Protein AF-0000000086640877 (afdb_homodimer)

Organism: NCBI:txid1208366

Solvent-accessible surface area (backbone atoms only — not comparable to full-atom values): 16118 Å² total; per-residue (Å²): 133,86,80,77,79,79,78,79,78,79,77,78,78,80,78,77,76,74,75,71,72,73,74,73,72,73,78,67,77,79,64,68,84,65,84,58,45,37,27,35,33,32,30,38,24,29,65,60,82,92,71,44,46,72,47,78,43,79,39,42,36,34,29,59,41,69,54,83,96,39,60,21,12,31,39,31,50,74,47,75,48,68,74,50,91,87,55,76,72,67,60,60,85,28,34,40,30,35,34,13,65,39,96,51,38,58,40,80,49,44,56,76,22,27,60,94,38,59,22,76,58,42,88,60,71,38,74,51,40,17,36,34,31,39,62,54,130,133,86,80,76,80,79,80,79,77,79,79,78,79,78,76,76,75,74,75,71,73,75,74,72,72,72,76,70,75,78,65,67,84,63,85,57,45,38,28,35,32,33,30,38,23,28,65,60,82,93,72,44,44,70,48,78,43,78,37,41,37,35,29,59,40,70,54,84,94,39,62,21,11,30,39,33,50,74,46,76,49,67,73,50,88,90,55,75,72,67,60,61,84,30,35,40,30,34,34,14,65,37,96,52,39,59,39,80,49,44,55,75,22,27,60,94,38,58,23,76,59,42,87,60,70,37,74,52,39,18,36,34,29,39,62,54,132

Secondary structure (DSSP, 8-state):
------------------------------------SEEEEEEEEESSGGG-EEEEEEEEBTB-B--TT--BSEEEEEEEEE-STTPPPPPGGGEEEEEESSTTS-SB-S--BBTTB-EE--SS-B---EEEEEE--/------------------------------------SEEEEEEEEESSGGG-EEEEEEEEBTB-B--TT--BSEEEEEEEEE-STT-----GGGEEEEEESSTTS-SB-S--BBTTB-EE--SS-B---EEEEEE--

Foldseek 3Di:
DPPPPPPPPPPPPPPPPPPPPPPPDPDDPPPPPPPQQKWWWKWFWDADDPPIDTDTDTHHAPAWDFDPPRWGQKMATPGMGGHDDPDDDDDQQQKKKFFAQARVRPHGQWDIYGHPGMTGRHNHIDGRGIMHMHGHD/DPPPPPPPPPPPPPPPPPPPPPPPDPPDPPPPPPPQQKWWWKWFWDADDPPIDTDTDTHHAPAWDFDPPRWGQKMATPGMGGRDPPDDDDDQQQKKKFFAQARVRPHGQWDIYGHPGMTGRHNHIDGRGIMHMHGHD

pLDDT: mean 81.8, std 23.9, range [34.84, 98.88]

Sequence (274 aa):
MHFTTITTLVAAFASVAAAVPATKAPPAPKMAPDNNLAVVVVGAIKGSGFEQSTTPVRVPFGRLTHFDKLPITSLEIRGVMVSGNDLPVPKDEKVRCRRYKDQYGLQLGSAEFKKGKQADISTNSVDFGWVLCRVEEMHFTTITTLVAAFASVAAAVPATKAPPAPKMAPDNNLAVVVVGAIKGSGFEQSTTPVRVPFGRLTHFDKLPITSLEIRGVMVSGNDLPVPKDEKVRCRRYKDQYGLQLGSAEFKKGKQADISTNSVDFGWVLCRVEE

Nearest PDB structures (foldseek):
  7jil-assembly1_P  TM=3.779E-01  e=6.219E+00  Flavobacterium johnsoniae

Structure (mmCIF, N/CA/C/O backbone):
data_AF-0000000086640877-model_v1
#
loop_
_entity.id
_entity.type
_entity.pdbx_description
1 polymer 'Uncharacterized protein'
#
loop_
_atom_site.group_PDB
_atom_site.id
_atom_site.type_symbol
_atom_site.label_atom_id
_atom_site.label_alt_id
_atom_site.label_comp_id
_atom_site.label_asym_id
_atom_site.label_entity_id
_atom_site.label_seq_id
_atom_site.pdbx_PDB_ins_code
_atom_site.Cartn_x
_atom_site.Cartn_y
_atom_site.Cartn_z
_atom_site.occupancy
_atom_site.B_iso_or_equiv
_atom_site.auth_seq_id
_atom_site.auth_comp_id
_atom_site.auth_asym_id
_atom_site.auth_atom_id
_atom_site.pdbx_PDB_model_num
ATOM 1 N N . MET A 1 1 ? -22.828 75 53.562 1 34.84 1 MET A N 1
ATOM 2 C CA . MET A 1 1 ? -21.766 74.312 52.844 1 34.84 1 MET A CA 1
ATOM 3 C C . MET A 1 1 ? -22.344 73.25 51.875 1 34.84 1 MET A C 1
ATOM 5 O O . MET A 1 1 ? -23.062 72.375 52.312 1 34.84 1 MET A O 1
ATOM 9 N N . HIS A 1 2 ? -22.812 73.688 50.719 1 44.22 2 HIS A N 1
ATOM 10 C CA . HIS A 1 2 ? -23.484 73 49.656 1 44.22 2 HIS A CA 1
ATOM 11 C C . HIS A 1 2 ? -22.594 71.875 49.094 1 44.22 2 HIS A C 1
ATOM 13 O O . HIS A 1 2 ? -21.453 72.125 48.688 1 44.22 2 HIS A O 1
ATOM 19 N N . PHE A 1 3 ? -22.609 70.688 49.688 1 45.72 3 PHE A N 1
ATOM 20 C CA . PHE A 1 3 ? -21.922 69.438 49.25 1 45.72 3 PHE A CA 1
ATOM 21 C C . PHE A 1 3 ? -22.344 69.062 47.844 1 45.72 3 PHE A C 1
ATOM 23 O O . PHE A 1 3 ? -23.531 68.812 47.594 1 45.72 3 PHE A O 1
ATOM 30 N N . THR A 1 4 ? -21.734 69.625 46.812 1 43.84 4 THR A N 1
ATOM 31 C CA . THR A 1 4 ? -21.969 69.312 45.406 1 43.84 4 THR A CA 1
ATOM 32 C C . THR A 1 4 ? -21.609 67.875 45.094 1 43.84 4 THR A C 1
ATOM 34 O O . THR A 1 4 ? -20.484 67.438 45.344 1 43.84 4 THR A O 1
ATOM 37 N N . THR A 1 5 ? -22.516 67 45.125 1 43.75 5 THR A N 1
ATOM 38 C CA . THR A 1 5 ? -22.438 65.562 44.781 1 43.75 5 THR A CA 1
ATOM 39 C C . THR A 1 5 ? -21.984 65.375 43.344 1 43.75 5 THR A C 1
ATOM 41 O O . THR A 1 5 ? -22.656 65.875 42.406 1 43.75 5 THR A O 1
ATOM 44 N N . ILE A 1 6 ? -20.656 65.312 43.062 1 43.44 6 ILE A N 1
ATOM 45 C CA . ILE A 1 6 ? -20.125 65.062 41.719 1 43.44 6 ILE A CA 1
ATOM 46 C C . ILE A 1 6 ? -20.5 63.656 41.281 1 43.44 6 ILE A C 1
ATOM 48 O O . ILE A 1 6 ? -20.172 62.688 41.938 1 43.44 6 ILE A O 1
ATOM 52 N N . THR A 1 7 ? -21.578 63.469 40.562 1 43.09 7 THR A N 1
ATOM 53 C CA . THR A 1 7 ? -22.031 62.25 39.938 1 43.09 7 THR A CA 1
ATOM 54 C C . THR A 1 7 ? -21.031 61.781 38.875 1 43.09 7 THR A C 1
ATOM 56 O O . THR A 1 7 ? -20.75 62.5 37.906 1 43.09 7 THR A O 1
ATOM 59 N N . THR A 1 8 ? -19.953 61.062 39.25 1 39.94 8 THR A N 1
ATOM 60 C CA . THR A 1 8 ? -18.969 60.5 38.312 1 39.94 8 THR A CA 1
ATOM 61 C C . THR A 1 8 ? -19.641 59.5 37.344 1 39.94 8 THR A C 1
ATOM 63 O O . THR A 1 8 ? -20.266 58.531 37.781 1 39.94 8 THR A O 1
ATOM 66 N N . LEU A 1 9 ? -20.109 59.938 36.188 1 37.97 9 LEU A N 1
ATOM 67 C CA . LEU A 1 9 ? -20.641 59.125 35.125 1 37.97 9 LEU A CA 1
ATOM 68 C C . LEU A 1 9 ? -19.578 58.156 34.594 1 37.97 9 LEU A C 1
ATOM 70 O O . LEU A 1 9 ? -18.484 58.562 34.219 1 37.97 9 LEU A O 1
ATOM 74 N N . VAL A 1 10 ? -19.422 57 35.188 1 39.69 10 VAL A N 1
ATOM 75 C CA . VAL A 1 10 ? -18.516 55.969 34.688 1 39.69 10 VAL A CA 1
ATOM 76 C C . VAL A 1 10 ? -18.953 55.531 33.312 1 39.69 10 VAL A C 1
ATOM 78 O O . VAL A 1 10 ? -20.078 55.031 33.156 1 39.69 10 VAL A O 1
ATOM 81 N N . ALA A 1 11 ? -18.5 56.156 32.188 1 37.66 11 ALA A N 1
ATOM 82 C CA . ALA A 1 11 ? -18.75 55.719 30.812 1 37.66 11 ALA A CA 1
ATOM 83 C C . ALA A 1 11 ? -18.203 54.312 30.578 1 37.66 11 ALA A C 1
ATOM 85 O O . ALA A 1 11 ? -17.047 54.031 30.859 1 37.66 11 ALA A O 1
ATOM 86 N N . ALA A 1 12 ? -19.031 53.344 30.656 1 38.75 12 ALA A N 1
ATOM 87 C CA . ALA A 1 12 ? -18.719 51.969 30.266 1 38.75 12 ALA A CA 1
ATOM 88 C C . ALA A 1 12 ? -18.281 51.906 28.812 1 38.75 12 ALA A C 1
ATOM 90 O O . ALA A 1 12 ? -19.031 52.281 27.906 1 38.75 12 ALA A O 1
ATOM 91 N N . PHE A 1 13 ? -16.969 52.031 28.5 1 39.19 13 PHE A N 1
ATOM 92 C CA . PHE A 1 13 ? -16.422 51.812 27.156 1 39.19 13 PHE A CA 1
ATOM 93 C C . PHE A 1 13 ? -16.734 50.406 26.672 1 39.19 13 PHE A C 1
ATOM 95 O O . PHE A 1 13 ? -16.438 49.406 27.359 1 39.19 13 PHE A O 1
ATOM 102 N N . ALA A 1 14 ? -17.844 50.156 25.906 1 38.59 14 ALA A N 1
ATOM 103 C CA . ALA A 1 14 ? -18.141 48.938 25.188 1 38.59 14 ALA A CA 1
ATOM 104 C C . ALA A 1 14 ? -17.031 48.594 24.188 1 38.59 14 ALA A C 1
ATOM 106 O O . ALA A 1 14 ? -16.719 49.406 23.297 1 38.59 14 ALA A O 1
ATOM 107 N N . SER A 1 15 ? -15.898 47.938 24.594 1 37.75 15 SER A N 1
ATOM 108 C CA . SER A 1 15 ? -14.883 47.469 23.656 1 37.75 15 SER A CA 1
ATOM 109 C C . SER A 1 15 ? -15.508 46.594 22.562 1 37.75 15 SER A C 1
ATOM 111 O O . SER A 1 15 ? -16.125 45.562 22.859 1 37.75 15 SER A O 1
ATOM 113 N N . VAL A 1 16 ? -15.961 47.156 21.438 1 40.12 16 VAL A N 1
ATOM 114 C CA . VAL A 1 16 ? -16.312 46.344 20.25 1 40.12 16 VAL A CA 1
ATOM 115 C C . VAL A 1 16 ? -15.141 45.469 19.875 1 40.12 16 VAL A C 1
ATOM 117 O O . VAL A 1 16 ? -14.047 45.938 19.578 1 40.12 16 VAL A O 1
ATOM 120 N N . ALA A 1 17 ? -14.969 44.281 20.5 1 42.91 17 ALA A N 1
ATOM 121 C CA . ALA A 1 17 ? -14.047 43.281 19.969 1 42.91 17 ALA A CA 1
ATOM 122 C C . ALA A 1 17 ? -14.258 43.094 18.453 1 42.91 17 ALA A C 1
ATOM 124 O O . ALA A 1 17 ? -15.367 42.812 18.016 1 42.91 17 ALA A O 1
ATOM 125 N N . ALA A 1 18 ? -13.602 43.906 17.594 1 40.25 18 ALA A N 1
ATOM 126 C CA . ALA A 1 18 ? -13.555 43.656 16.156 1 40.25 18 ALA A CA 1
ATOM 127 C C . ALA A 1 18 ? -13.32 42.156 15.875 1 40.25 18 ALA A C 1
ATOM 129 O O . ALA A 1 18 ? -12.391 41.562 16.422 1 40.25 18 ALA A O 1
ATOM 130 N N . ALA A 1 19 ? -14.367 41.344 15.586 1 43.41 19 ALA A N 1
ATOM 131 C CA . ALA A 1 19 ? -14.242 39.969 15.062 1 43.41 19 ALA A CA 1
ATOM 132 C C . ALA A 1 19 ? -13.203 39.906 13.945 1 43.41 19 ALA A C 1
ATOM 134 O O . ALA A 1 19 ? -13.297 40.656 12.961 1 43.41 19 ALA A O 1
ATOM 135 N N . VAL A 1 20 ? -11.891 39.812 14.25 1 42.31 20 VAL A N 1
ATOM 136 C CA . VAL A 1 20 ? -10.953 39.531 13.164 1 42.31 20 VAL A CA 1
ATOM 137 C C . VAL A 1 20 ? -11.586 38.531 12.18 1 42.31 20 VAL A C 1
ATOM 139 O O . VAL A 1 20 ? -12.156 37.531 12.594 1 42.31 20 VAL A O 1
ATOM 142 N N . PRO A 1 21 ? -12.062 39 11.023 1 40.03 21 PRO A N 1
ATOM 143 C CA . PRO A 1 21 ? -12.57 38 10.055 1 40.03 21 PRO A CA 1
ATOM 144 C C . PRO A 1 21 ? -11.719 36.75 9.984 1 40.03 21 PRO A C 1
ATOM 146 O O . PRO A 1 21 ? -10.484 36.812 9.984 1 40.03 21 PRO A O 1
ATOM 149 N N . ALA A 1 22 ? -12.172 35.656 10.516 1 43.34 22 ALA A N 1
ATOM 150 C CA . ALA A 1 22 ? -11.5 34.375 10.336 1 43.34 22 ALA A CA 1
ATOM 151 C C . ALA A 1 22 ? -10.883 34.25 8.945 1 43.34 22 ALA A C 1
ATOM 153 O O . ALA A 1 22 ? -11.562 34.469 7.938 1 43.34 22 ALA A O 1
ATOM 154 N N . THR A 1 23 ? -9.672 34.75 8.711 1 45.81 23 THR A N 1
ATOM 155 C CA . THR A 1 23 ? -8.984 34.531 7.453 1 45.81 23 THR A CA 1
ATOM 156 C C . THR A 1 23 ? -9.398 33.188 6.859 1 45.81 23 THR A C 1
ATOM 158 O O . THR A 1 23 ? -9.289 32.125 7.52 1 45.81 23 THR A O 1
ATOM 161 N N . LYS A 1 24 ? -10.352 33.188 5.965 1 41.06 24 LYS A N 1
ATOM 162 C CA . LYS A 1 24 ? -10.797 32.031 5.195 1 41.06 24 LYS A CA 1
ATOM 163 C C . LYS A 1 24 ? -9.633 31.094 4.895 1 41.06 24 LYS A C 1
ATOM 165 O O . LYS A 1 24 ? -8.617 31.516 4.332 1 41.06 24 LYS A O 1
ATOM 170 N N . ALA A 1 25 ? -9.438 30.016 5.633 1 42.38 25 ALA A N 1
ATOM 171 C CA . ALA A 1 25 ? -8.438 29.016 5.289 1 42.38 25 ALA A CA 1
ATOM 172 C C . ALA A 1 25 ? -8.336 28.828 3.779 1 42.38 25 ALA A C 1
ATOM 174 O O . ALA A 1 25 ? -9.344 28.875 3.072 1 42.38 25 ALA A O 1
ATOM 175 N N . PRO A 1 26 ? -7.219 29.172 3.109 1 41.47 26 PRO A N 1
ATOM 176 C CA . PRO A 1 26 ? -7.121 28.938 1.666 1 41.47 26 PRO A CA 1
ATOM 177 C C . PRO A 1 26 ? -7.809 27.656 1.229 1 41.47 26 PRO A C 1
ATOM 179 O O . PRO A 1 26 ? -7.859 26.688 1.992 1 41.47 26 PRO A O 1
ATOM 182 N N . PRO A 1 27 ? -8.625 27.797 0.127 1 38.47 27 PRO A N 1
ATOM 183 C CA . PRO A 1 27 ? -9.297 26.578 -0.34 1 38.47 27 PRO A CA 1
ATOM 184 C C . PRO A 1 27 ? -8.359 25.375 -0.403 1 38.47 27 PRO A C 1
ATOM 186 O O . PRO A 1 27 ? -7.176 25.516 -0.72 1 38.47 27 PRO A O 1
ATOM 189 N N . ALA A 1 28 ? -8.648 24.344 0.271 1 40.56 28 ALA A N 1
ATOM 190 C CA . ALA A 1 28 ? -7.91 23.094 0.197 1 40.56 28 ALA A CA 1
ATOM 191 C C . ALA A 1 28 ? -7.512 22.781 -1.242 1 40.56 28 ALA A C 1
ATOM 193 O O . ALA A 1 28 ? -8.242 23.094 -2.18 1 40.56 28 ALA A O 1
ATOM 194 N N . PRO A 1 29 ? -6.246 22.828 -1.603 1 39.41 29 PRO A N 1
ATOM 195 C CA . PRO A 1 29 ? -5.934 22.453 -2.982 1 39.41 29 PRO A CA 1
ATOM 196 C C . PRO A 1 29 ? -6.926 21.438 -3.553 1 39.41 29 PRO A C 1
ATOM 198 O O . PRO A 1 29 ? -7.367 20.531 -2.842 1 39.41 29 PRO A O 1
ATOM 201 N N . LYS A 1 30 ? -7.652 21.875 -4.574 1 38.5 30 LYS A N 1
ATOM 202 C CA . LYS A 1 30 ? -8.602 21.047 -5.305 1 38.5 30 LYS A CA 1
ATOM 203 C C . LYS A 1 30 ? -8.008 19.688 -5.617 1 38.5 30 LYS A C 1
ATOM 205 O O . LYS A 1 30 ? -6.969 19.578 -6.277 1 38.5 30 LYS A O 1
ATOM 210 N N . MET A 1 31 ? -8.023 18.828 -4.688 1 41.81 31 MET A N 1
ATOM 211 C CA . MET A 1 31 ? -7.633 17.453 -4.98 1 41.81 31 MET A CA 1
ATOM 212 C C . MET A 1 31 ? -8.25 16.969 -6.289 1 41.81 31 MET A C 1
ATOM 214 O O . MET A 1 31 ? -9.43 17.219 -6.547 1 41.81 31 MET A O 1
ATOM 218 N N . ALA A 1 32 ? -7.574 16.969 -7.32 1 40.53 32 ALA A N 1
ATOM 219 C CA . ALA A 1 32 ? -8.133 16.406 -8.555 1 40.53 32 ALA A CA 1
ATOM 220 C C . ALA A 1 32 ? -9.219 15.391 -8.25 1 40.53 32 ALA A C 1
ATOM 222 O O . ALA A 1 32 ? -9.164 14.688 -7.238 1 40.53 32 ALA A O 1
ATOM 223 N N . PRO A 1 33 ? -10.43 15.664 -8.75 1 40.94 33 PRO A N 1
ATOM 224 C CA . PRO A 1 33 ? -11.5 14.68 -8.609 1 40.94 33 PRO A CA 1
ATOM 225 C C . PRO A 1 33 ? -11 13.242 -8.703 1 40.94 33 PRO A C 1
ATOM 227 O O . PRO A 1 33 ? -10.414 12.852 -9.711 1 40.94 33 PRO A O 1
ATOM 230 N N . ASP A 1 34 ? -10.281 12.734 -7.75 1 52.19 34 ASP A N 1
ATOM 231 C CA . ASP A 1 34 ? -9.836 11.344 -7.812 1 52.19 34 ASP A CA 1
ATOM 232 C C . ASP A 1 34 ? -11.023 10.406 -8 1 52.19 34 ASP A C 1
ATOM 234 O O . ASP A 1 34 ? -11.953 10.391 -7.188 1 52.19 34 ASP A O 1
ATOM 238 N N . ASN A 1 35 ? -11.352 10.234 -9.117 1 63.81 35 ASN A N 1
ATOM 239 C CA . ASN A 1 35 ? -12.391 9.289 -9.508 1 63.81 35 ASN A CA 1
ATOM 240 C C . ASN A 1 35 ? -12.188 7.926 -8.859 1 63.81 35 ASN A C 1
ATOM 242 O O . ASN A 1 35 ? -12.727 6.922 -9.328 1 63.81 35 ASN A O 1
ATOM 246 N N . ASN A 1 36 ? -11.391 8.094 -7.746 1 78.88 36 ASN A N 1
ATOM 247 C CA . ASN A 1 36 ? -11.258 6.801 -7.09 1 78.88 36 ASN A CA 1
ATOM 248 C C . ASN A 1 36 ? -12.492 6.469 -6.254 1 78.88 36 ASN A C 1
ATOM 250 O O . ASN A 1 36 ? -12.945 7.293 -5.453 1 78.88 36 ASN A O 1
ATOM 254 N N . LEU A 1 37 ? -13.016 5.41 -6.441 1 88.75 37 LEU A N 1
ATOM 255 C CA . LEU A 1 37 ? -14.266 4.992 -5.816 1 88.75 37 LEU A CA 1
ATOM 256 C C . LEU A 1 37 ? -14.047 4.629 -4.352 1 88.75 37 LEU A C 1
ATOM 258 O O . LEU A 1 37 ? -15.008 4.562 -3.576 1 88.75 37 LEU A O 1
ATOM 262 N N . ALA A 1 38 ? -12.859 4.398 -3.973 1 94.69 38 ALA A N 1
ATOM 263 C CA . ALA A 1 38 ? -12.562 3.984 -2.604 1 94.69 38 ALA A CA 1
ATOM 264 C C . ALA A 1 38 ? -11.383 4.773 -2.033 1 94.69 38 ALA A C 1
ATOM 266 O O . ALA A 1 38 ? -10.258 4.645 -2.506 1 94.69 38 ALA A O 1
ATOM 267 N N . VAL A 1 39 ? -11.656 5.59 -1.037 1 96.19 39 VAL A N 1
ATOM 268 C CA . VAL A 1 39 ? -10.609 6.449 -0.489 1 96.19 39 VAL A CA 1
ATOM 269 C C . VAL A 1 39 ? -10.688 6.445 1.037 1 96.19 39 VAL A C 1
ATOM 271 O O . VAL A 1 39 ? -11.734 6.137 1.611 1 96.19 39 VAL A O 1
ATOM 274 N N . VAL A 1 40 ? -9.547 6.684 1.622 1 97.56 40 VAL A N 1
ATOM 275 C CA . VAL A 1 40 ? -9.445 7.004 3.041 1 97.56 40 VAL A CA 1
ATOM 276 C C . VAL A 1 40 ? -9.383 8.523 3.225 1 97.56 40 VAL A C 1
ATOM 278 O O . VAL A 1 40 ? -8.625 9.203 2.533 1 97.56 40 VAL A O 1
ATOM 281 N N . VAL A 1 41 ? -10.211 9.031 4.059 1 97.31 41 VAL A N 1
ATOM 282 C CA . VAL A 1 41 ? -10.07 10.438 4.441 1 97.31 41 VAL A CA 1
ATOM 283 C C . VAL A 1 41 ? -9.039 10.562 5.566 1 97.31 41 VAL A C 1
ATOM 285 O O . VAL A 1 41 ? -9.266 10.086 6.68 1 97.31 41 VAL A O 1
ATOM 288 N N . VAL A 1 42 ? -7.938 11.188 5.25 1 98.5 42 VAL A N 1
ATOM 289 C CA . VAL A 1 42 ? -6.84 11.375 6.188 1 98.5 42 VAL A CA 1
ATOM 290 C C . VAL A 1 42 ? -6.82 12.82 6.684 1 98.5 42 VAL A C 1
ATOM 292 O O . VAL A 1 42 ? -6.906 13.758 5.883 1 98.5 42 VAL A O 1
ATOM 295 N N . GLY A 1 43 ? -6.785 13.008 7.996 1 98.5 43 GLY A N 1
ATOM 296 C CA . GLY A 1 43 ? -6.574 14.328 8.562 1 98.5 43 GLY A CA 1
ATOM 297 C C . GLY A 1 43 ? -5.109 14.727 8.609 1 98.5 43 GLY A C 1
ATOM 298 O O . GLY A 1 43 ? -4.324 14.133 9.352 1 98.5 43 GLY A O 1
ATOM 299 N N . ALA A 1 44 ? -4.781 15.672 7.812 1 98.62 44 ALA A N 1
ATOM 300 C CA . ALA A 1 44 ? -3.469 16.297 7.902 1 98.62 44 ALA A CA 1
ATOM 301 C C . ALA A 1 44 ? -3.447 17.359 9 1 98.62 44 ALA A C 1
ATOM 303 O O . ALA A 1 44 ? -4.035 18.438 8.852 1 98.62 44 ALA A O 1
ATOM 304 N N . ILE A 1 45 ? -2.779 17.062 10.055 1 98.25 45 ILE A N 1
ATOM 305 C CA . ILE A 1 45 ? -2.791 17.922 11.234 1 98.25 45 ILE A CA 1
ATOM 306 C C . ILE A 1 45 ? -1.526 18.781 11.258 1 98.25 45 ILE A C 1
ATOM 308 O O . ILE A 1 45 ? -0.428 18.281 11 1 98.25 45 ILE A O 1
ATOM 312 N N . LYS A 1 46 ? -1.646 20 11.508 1 97.69 46 LYS A N 1
ATOM 313 C CA . LYS A 1 46 ? -0.542 20.922 11.734 1 97.69 46 LYS A CA 1
ATOM 314 C C . LYS A 1 46 ? -0.658 21.609 13.102 1 97.69 46 LYS A C 1
ATOM 316 O O . LYS A 1 46 ? -1.696 22.188 13.422 1 97.69 46 LYS A O 1
ATOM 321 N N . GLY A 1 47 ? 0.531 21.547 13.812 1 95.06 47 GLY A N 1
ATOM 322 C CA . GLY A 1 47 ? 0.56 22.172 15.117 1 95.06 47 GLY A CA 1
ATOM 323 C C . GLY A 1 47 ? 0.125 21.25 16.234 1 95.06 47 GLY A C 1
ATOM 324 O O . GLY A 1 47 ? 0.039 20.031 16.047 1 95.06 47 GLY A O 1
ATOM 325 N N . SER A 1 48 ? 0.074 21.766 17.438 1 89.12 48 SER A N 1
ATOM 326 C CA . SER A 1 48 ? -0.303 20.984 18.609 1 89.12 48 SER A CA 1
ATOM 327 C C . SER A 1 48 ? -1.257 21.781 19.5 1 89.12 48 SER A C 1
ATOM 329 O O . SER A 1 48 ? -1.379 23 19.375 1 89.12 48 SER A O 1
ATOM 331 N N . GLY A 1 49 ? -2.002 21.016 20.281 1 85 49 GLY A N 1
ATOM 332 C CA . GLY A 1 49 ? -2.861 21.625 21.281 1 85 49 GLY A CA 1
ATOM 333 C C . GLY A 1 49 ? -3.992 22.438 20.672 1 85 49 GLY A C 1
ATOM 334 O O . GLY A 1 49 ? -4.684 21.969 19.766 1 85 49 GLY A O 1
ATOM 335 N N . PHE A 1 50 ? -4.273 23.703 21.188 1 86.25 50 PHE A N 1
ATOM 336 C CA . PHE A 1 50 ? -5.41 24.547 20.828 1 86.25 50 PHE A CA 1
ATOM 337 C C . PHE A 1 50 ? -5.191 25.203 19.469 1 86.25 50 PHE A C 1
ATOM 339 O O . PHE A 1 50 ? -6.148 25.625 18.812 1 86.25 50 PHE A O 1
ATOM 346 N N . GLU A 1 51 ? -3.93 25.281 19.016 1 88.44 51 GLU A N 1
ATOM 347 C CA . GLU A 1 51 ? -3.609 25.938 17.75 1 88.44 51 GLU A CA 1
ATOM 348 C C . GLU A 1 51 ? -3.559 24.938 16.594 1 88.44 51 GLU A C 1
ATOM 350 O O . GLU A 1 51 ? -3.174 25.281 15.484 1 88.44 51 GLU A O 1
ATOM 355 N N . GLN A 1 52 ? -4.035 23.766 16.875 1 92.81 52 GLN A N 1
ATOM 356 C CA . GLN A 1 52 ? -3.945 22.703 15.883 1 92.81 52 GLN A CA 1
ATOM 357 C C . GLN A 1 52 ? -4.965 22.906 14.766 1 92.81 52 GLN A C 1
ATOM 359 O O . GLN A 1 52 ? -6.102 23.312 15.023 1 92.81 52 GLN A O 1
ATOM 364 N N . SER A 1 53 ? -4.535 22.812 13.547 1 96.06 53 SER A N 1
ATOM 365 C CA . SER A 1 53 ? -5.426 22.812 12.391 1 96.06 53 SER A CA 1
ATOM 366 C C . SER A 1 53 ? -5.398 21.453 11.68 1 96.06 53 SER A C 1
ATOM 368 O O . SER A 1 53 ? -4.375 20.766 11.688 1 96.06 53 SER A O 1
ATOM 370 N N . THR A 1 54 ? -6.543 21.078 11.188 1 96.69 54 THR A N 1
ATOM 371 C CA . THR A 1 54 ? -6.645 19.797 10.469 1 96.69 54 THR A CA 1
ATOM 372 C C . THR A 1 54 ? -7.238 20.016 9.078 1 96.69 54 THR A C 1
ATOM 374 O O . THR A 1 54 ? -8.305 20.625 8.938 1 96.69 54 THR A O 1
ATOM 377 N N . THR A 1 55 ? -6.531 19.562 8.047 1 97.62 55 THR A N 1
ATOM 378 C CA . THR A 1 55 ? -7.012 19.547 6.672 1 97.62 55 THR A CA 1
ATOM 379 C C . THR A 1 55 ? -7.312 18.125 6.207 1 97.62 55 THR A C 1
ATOM 381 O O . THR A 1 55 ? -6.41 17.297 6.117 1 97.62 55 THR A O 1
ATOM 384 N N . PRO A 1 56 ? -8.57 17.859 5.895 1 97.81 56 PRO A N 1
ATOM 385 C CA . PRO A 1 56 ? -8.867 16.516 5.375 1 97.81 56 PRO A CA 1
ATOM 386 C C . PRO A 1 56 ? -8.43 16.344 3.924 1 97.81 56 PRO A C 1
ATOM 388 O O . PRO A 1 56 ? -8.625 17.234 3.1 1 97.81 56 PRO A O 1
ATOM 391 N N . VAL A 1 57 ? -7.781 15.289 3.645 1 97.75 57 VAL A N 1
ATOM 392 C CA . VAL A 1 57 ? -7.41 14.93 2.279 1 97.75 57 VAL A CA 1
ATOM 393 C C . VAL A 1 57 ? -7.875 13.516 1.968 1 97.75 57 VAL A C 1
ATOM 395 O O . VAL A 1 57 ? -8.109 12.711 2.879 1 97.75 57 VAL A O 1
ATOM 398 N N . ARG A 1 58 ? -8.008 13.211 0.637 1 96.81 58 ARG A N 1
ATOM 399 C CA . ARG A 1 58 ? -8.461 11.898 0.195 1 96.81 58 ARG A CA 1
ATOM 400 C C . ARG A 1 58 ? -7.301 11.086 -0.377 1 96.81 58 ARG A C 1
ATOM 402 O O . ARG A 1 58 ? -6.66 11.5 -1.345 1 96.81 58 ARG A O 1
ATOM 409 N N . VAL A 1 59 ? -7.086 9.961 0.291 1 97.81 59 VAL A N 1
ATOM 410 C CA . VAL A 1 59 ? -6.035 9.055 -0.149 1 97.81 59 VAL A CA 1
ATOM 411 C C . VAL A 1 59 ? -6.66 7.77 -0.696 1 97.81 59 VAL A C 1
ATOM 413 O O . VAL A 1 59 ? -7.262 6.996 0.052 1 97.81 59 VAL A O 1
ATOM 416 N N . PRO A 1 60 ? -6.512 7.531 -2.066 1 96.75 60 PRO A N 1
ATOM 417 C CA . PRO A 1 60 ? -7.023 6.258 -2.576 1 96.75 60 PRO A CA 1
ATOM 418 C C . PRO A 1 60 ? -6.34 5.051 -1.939 1 96.75 60 PRO A C 1
ATOM 420 O O . PRO A 1 60 ? -5.137 5.086 -1.673 1 96.75 60 PRO A O 1
ATOM 423 N N . PHE A 1 61 ? -7.164 3.969 -1.699 1 97.19 61 PHE A N 1
ATOM 424 C CA . PHE A 1 61 ? -6.562 2.732 -1.217 1 97.19 61 PHE A CA 1
ATOM 425 C C . PHE A 1 61 ? -5.516 2.221 -2.201 1 97.19 61 PHE A C 1
ATOM 427 O O . PHE A 1 61 ? -5.719 2.279 -3.416 1 97.19 61 PHE A O 1
ATOM 434 N N . GLY A 1 62 ? -4.383 1.739 -1.645 1 97.12 62 GLY A N 1
ATOM 435 C CA . GLY A 1 62 ? -3.41 0.98 -2.414 1 97.12 62 GLY A CA 1
ATOM 436 C C . GLY A 1 62 ? -2.584 1.843 -3.348 1 97.12 62 GLY A C 1
ATOM 437 O O . GLY A 1 62 ? -2.057 1.354 -4.352 1 97.12 62 GLY A O 1
ATOM 438 N N . ARG A 1 63 ? -2.539 3.068 -3.082 1 96.56 63 ARG A N 1
ATOM 439 C CA . ARG A 1 63 ? -1.755 3.973 -3.918 1 96.56 63 ARG A CA 1
ATOM 440 C C . ARG A 1 63 ? -1.023 5.008 -3.068 1 96.56 63 ARG A C 1
ATOM 442 O O . ARG A 1 63 ? -1.65 5.758 -2.318 1 96.56 63 ARG A O 1
ATOM 449 N N . LEU A 1 64 ? 0.296 4.977 -3.248 1 97.62 64 LEU A N 1
ATOM 450 C CA . LEU A 1 64 ? 1.052 6.055 -2.625 1 97.62 64 LEU A CA 1
ATOM 451 C C . LEU A 1 64 ? 0.593 7.414 -3.148 1 97.62 64 LEU A C 1
ATOM 453 O O . LEU A 1 64 ? 0.577 7.641 -4.359 1 97.62 64 LEU A O 1
ATOM 457 N N . THR A 1 65 ? 0.268 8.344 -2.213 1 97.69 65 THR A N 1
ATOM 458 C CA . THR A 1 65 ? -0.339 9.609 -2.602 1 97.69 65 THR A CA 1
ATOM 459 C C . THR A 1 65 ? 0.36 10.781 -1.912 1 97.69 65 THR A C 1
ATOM 461 O O . THR A 1 65 ? 0.685 10.703 -0.726 1 97.69 65 THR A O 1
ATOM 464 N N . HIS A 1 66 ? 0.583 11.812 -2.684 1 98.25 66 HIS A N 1
ATOM 465 C CA . HIS A 1 66 ? 1.252 13.023 -2.213 1 98.25 66 HIS A CA 1
ATOM 466 C C . HIS A 1 66 ? 0.372 14.25 -2.41 1 98.25 66 HIS A C 1
ATOM 468 O O . HIS A 1 66 ? -0.407 14.32 -3.365 1 98.25 66 HIS A O 1
ATOM 474 N N . PHE A 1 67 ? 0.499 15.156 -1.506 1 97 67 PHE A N 1
ATOM 475 C CA . PHE A 1 67 ? -0.122 16.469 -1.635 1 97 67 PHE A CA 1
ATOM 476 C C . PHE A 1 67 ? 0.917 17.578 -1.495 1 97 67 PHE A C 1
ATOM 478 O O . PHE A 1 67 ? 1.624 17.641 -0.488 1 97 67 PHE A O 1
ATOM 485 N N . ASP A 1 68 ? 0.933 18.438 -2.447 1 95.31 68 ASP A N 1
ATOM 486 C CA . ASP A 1 68 ? 1.919 19.516 -2.455 1 95.31 68 ASP A CA 1
ATOM 487 C C . ASP A 1 68 ? 1.547 20.609 -1.456 1 95.31 68 ASP A C 1
ATOM 489 O O . ASP A 1 68 ? 0.367 20.922 -1.274 1 95.31 68 ASP A O 1
ATOM 493 N N . LYS A 1 69 ? 2.596 21.203 -0.795 1 95.44 69 LYS A N 1
ATOM 494 C CA . LYS A 1 69 ? 2.486 22.391 0.06 1 95.44 69 LYS A CA 1
ATOM 495 C C . LYS A 1 69 ? 1.476 22.156 1.18 1 95.44 69 LYS A C 1
ATOM 497 O O . LYS A 1 69 ? 0.632 23.016 1.444 1 95.44 69 LYS A O 1
ATOM 502 N N . LEU A 1 70 ? 1.424 20.984 1.705 1 97.88 70 LEU A N 1
ATOM 503 C CA . LEU A 1 70 ? 0.586 20.641 2.848 1 97.88 70 LEU A CA 1
ATOM 504 C C . LEU A 1 70 ? 1.44 20.219 4.039 1 97.88 70 LEU A C 1
ATOM 506 O O . LEU A 1 70 ? 1.772 19.031 4.184 1 97.88 70 LEU A O 1
ATOM 510 N N . PRO A 1 71 ? 1.811 21.281 4.816 1 97.62 71 PRO A N 1
ATOM 511 C CA . PRO A 1 71 ? 2.639 20.969 5.984 1 97.62 71 PRO A CA 1
ATOM 512 C C . PRO A 1 71 ? 1.881 20.188 7.051 1 97.62 71 PRO A C 1
ATOM 514 O O . PRO A 1 71 ? 0.696 20.438 7.285 1 97.62 71 PRO A O 1
ATOM 517 N N . ILE A 1 72 ? 2.598 19.188 7.727 1 98.5 72 ILE A N 1
ATOM 518 C CA . ILE A 1 72 ? 1.926 18.359 8.719 1 98.5 72 ILE A CA 1
ATOM 519 C C . ILE A 1 72 ? 2.838 18.156 9.93 1 98.5 72 ILE A C 1
ATOM 521 O O . ILE A 1 72 ? 4.062 18.25 9.812 1 98.5 72 ILE A O 1
ATOM 525 N N . THR A 1 73 ? 2.225 17.938 11.039 1 98.62 73 THR A N 1
ATOM 526 C CA . THR A 1 73 ? 2.924 17.469 12.227 1 98.62 73 THR A CA 1
ATOM 527 C C . THR A 1 73 ? 2.426 16.078 12.617 1 98.62 73 THR A C 1
ATOM 529 O O . THR A 1 73 ? 3.131 15.328 13.305 1 98.62 73 THR A O 1
ATOM 532 N N . SER A 1 74 ? 1.217 15.75 12.219 1 98.44 74 SER A N 1
ATOM 533 C CA . SER A 1 74 ? 0.617 14.453 12.5 1 98.44 74 SER A CA 1
ATOM 534 C C . SER A 1 74 ? -0.403 14.07 11.438 1 98.44 74 SER A C 1
ATOM 536 O O . SER A 1 74 ? -0.812 14.906 10.633 1 98.44 74 SER A O 1
ATOM 538 N N . LEU A 1 75 ? -0.73 12.781 11.406 1 98.69 75 LEU A N 1
ATOM 539 C CA . LEU A 1 75 ? -1.737 12.242 10.5 1 98.69 75 LEU A CA 1
ATOM 540 C C . LEU A 1 75 ? -2.717 11.344 11.242 1 98.69 75 LEU A C 1
ATOM 542 O O . LEU A 1 75 ? -2.316 10.578 12.133 1 98.69 75 LEU A O 1
ATOM 546 N N . GLU A 1 76 ? -3.896 11.453 10.867 1 98.38 76 GLU A N 1
ATOM 547 C CA . GLU A 1 76 ? -4.914 10.594 11.469 1 98.38 76 GLU A CA 1
ATOM 548 C C . GLU A 1 76 ? -5.926 10.125 10.43 1 98.38 76 GLU A C 1
ATOM 550 O O . GLU A 1 76 ? -6.117 10.781 9.398 1 98.38 76 GLU A O 1
ATOM 555 N N . ILE A 1 77 ? -6.523 8.945 10.672 1 98.5 77 ILE A N 1
ATOM 556 C CA . ILE A 1 77 ? -7.625 8.492 9.82 1 98.5 77 ILE A CA 1
ATOM 557 C C . ILE A 1 77 ? -8.938 9.07 10.344 1 98.5 77 ILE A C 1
ATOM 559 O O . ILE A 1 77 ? -9.281 8.891 11.516 1 98.5 77 ILE A O 1
ATOM 563 N N . ARG A 1 78 ? -9.633 9.773 9.492 1 96.88 78 ARG A N 1
ATOM 564 C CA . ARG A 1 78 ? -10.914 10.359 9.883 1 96.88 78 ARG A CA 1
ATOM 565 C C . ARG A 1 78 ? -12.078 9.5 9.414 1 96.88 78 ARG A C 1
ATOM 567 O O . ARG A 1 78 ? -13.18 9.578 9.969 1 96.88 78 ARG A O 1
ATOM 574 N N . GLY A 1 79 ? -11.859 8.727 8.32 1 95.62 79 GLY A N 1
ATOM 575 C CA . GLY A 1 79 ? -12.914 7.848 7.844 1 95.62 79 GLY A CA 1
ATOM 576 C C . GLY A 1 79 ? -12.609 7.238 6.488 1 95.62 79 GLY A C 1
ATOM 577 O O . GLY A 1 79 ? -11.523 7.449 5.934 1 95.62 79 GLY A O 1
ATOM 578 N N . VAL A 1 80 ? -13.539 6.352 6.043 1 95.5 80 VAL A N 1
ATOM 579 C CA . VAL A 1 80 ? -13.461 5.691 4.742 1 95.5 80 VAL A CA 1
ATOM 580 C C . VAL A 1 80 ? -14.656 6.098 3.885 1 95.5 80 VAL A C 1
ATOM 582 O O . VAL A 1 80 ? -15.781 6.207 4.383 1 95.5 80 VAL A O 1
ATOM 585 N N . MET A 1 81 ? -14.359 6.48 2.637 1 93.12 81 MET A N 1
ATOM 586 C CA . MET A 1 81 ? -15.422 6.777 1.677 1 93.12 81 MET A CA 1
ATOM 587 C C . MET A 1 81 ? -15.359 5.828 0.485 1 93.12 81 MET A C 1
ATOM 589 O O . MET A 1 81 ? -14.344 5.766 -0.209 1 93.12 81 MET A O 1
ATOM 593 N N . VAL A 1 82 ? -16.438 5.055 0.29 1 91.88 82 VAL A N 1
ATOM 594 C CA . VAL A 1 82 ? -16.562 4.16 -0.859 1 91.88 82 VAL A CA 1
ATOM 595 C C . VAL A 1 82 ? -17.797 4.531 -1.674 1 91.88 82 VAL A C 1
ATOM 597 O O . VAL A 1 82 ? -18.922 4.543 -1.15 1 91.88 82 VAL A O 1
ATOM 600 N N . SER A 1 83 ? -17.75 5.023 -2.906 1 86.69 83 SER A N 1
ATOM 601 C CA . SER A 1 83 ? -18.859 5.547 -3.691 1 86.69 83 SER A CA 1
ATOM 602 C C . SER A 1 83 ? -19.359 4.516 -4.695 1 86.69 83 SER A C 1
ATOM 604 O O . SER A 1 83 ? -20.438 4.676 -5.27 1 86.69 83 SER A O 1
ATOM 606 N N . GLY A 1 84 ? -18.781 3.441 -5.055 1 81.25 84 GLY A N 1
ATOM 607 C CA . GLY A 1 84 ? -19.25 2.459 -6.02 1 81.25 84 GLY A CA 1
ATOM 608 C C . GLY A 1 84 ? -20.344 1.556 -5.473 1 81.25 84 GLY A C 1
ATOM 609 O O . GLY A 1 84 ? -20.297 1.165 -4.305 1 81.25 84 GLY A O 1
ATOM 610 N N . ASN A 1 85 ? -21.438 1.423 -6.484 1 78 85 ASN A N 1
ATOM 611 C CA . ASN A 1 85 ? -22.516 0.521 -6.109 1 78 85 ASN A CA 1
ATOM 612 C C . ASN A 1 85 ? -22.016 -0.905 -5.906 1 78 85 ASN A C 1
ATOM 614 O O . ASN A 1 85 ? -21.156 -1.376 -6.645 1 78 85 ASN A O 1
ATOM 618 N N . ASP A 1 86 ? -22.172 -1.438 -4.668 1 86.31 86 ASP A N 1
ATOM 619 C CA . ASP A 1 86 ? -21.969 -2.857 -4.395 1 86.31 86 ASP A CA 1
ATOM 620 C C . ASP A 1 86 ? -20.531 -3.133 -3.977 1 86.31 86 ASP A C 1
ATOM 622 O O . ASP A 1 86 ? -20.078 -4.281 -4.004 1 86.31 86 ASP A O 1
ATOM 626 N N . LEU A 1 87 ? -19.828 -2.029 -3.834 1 89.75 87 LEU A N 1
ATOM 627 C CA . LEU A 1 87 ? -18.484 -2.258 -3.312 1 89.75 87 LEU A CA 1
ATOM 628 C C . LEU A 1 87 ? -18.531 -2.467 -1.802 1 89.75 87 LEU A C 1
ATOM 630 O O . LEU A 1 87 ? -19.266 -1.778 -1.091 1 89.75 87 LEU A O 1
ATOM 634 N N . PRO A 1 88 ? -17.75 -3.471 -1.426 1 90.56 88 PRO A N 1
ATOM 635 C CA . PRO A 1 88 ? -17.688 -3.652 0.027 1 90.56 88 PRO A CA 1
ATOM 636 C C . PRO A 1 88 ? -16.984 -2.5 0.736 1 90.56 88 PRO A C 1
ATOM 638 O O . PRO A 1 88 ? -15.969 -1.991 0.238 1 90.56 88 PRO A O 1
ATOM 641 N N . VAL A 1 89 ? -17.531 -2.066 1.783 1 90.31 89 VAL A N 1
ATOM 642 C CA . VAL A 1 89 ? -16.906 -1.018 2.592 1 90.31 89 VAL A CA 1
ATOM 643 C C . VAL A 1 89 ? -16.156 -1.643 3.762 1 90.31 89 VAL A C 1
ATOM 645 O O . VAL A 1 89 ? -16.766 -2.283 4.629 1 90.31 89 VAL A O 1
ATOM 648 N N . PRO A 1 90 ? -14.914 -1.45 3.727 1 93.81 90 PRO A N 1
ATOM 649 C CA . PRO A 1 90 ? -14.188 -2.016 4.867 1 93.81 90 PRO A CA 1
ATOM 650 C C . PRO A 1 90 ? -14.531 -1.319 6.184 1 93.81 90 PRO A C 1
ATOM 652 O O . PRO A 1 90 ? -14.875 -0.135 6.191 1 93.81 90 PRO A O 1
ATOM 655 N N . LYS A 1 91 ? -14.422 -2.129 7.273 1 92.81 91 LYS A N 1
ATOM 656 C CA . LYS A 1 91 ? -14.5 -1.512 8.594 1 92.81 91 LYS A CA 1
ATOM 657 C C . LYS A 1 91 ? -13.328 -0.564 8.828 1 92.81 91 LYS A C 1
ATOM 659 O O . LYS A 1 91 ? -12.195 -0.866 8.445 1 92.81 91 LYS A O 1
ATOM 664 N N . ASP A 1 92 ? -13.523 0.539 9.531 1 91.88 92 ASP A N 1
ATOM 665 C CA . ASP A 1 92 ? -12.484 1.522 9.805 1 91.88 92 ASP A CA 1
ATOM 666 C C . ASP A 1 92 ? -11.312 0.891 10.562 1 91.88 92 ASP A C 1
ATOM 668 O O . ASP A 1 92 ? -10.164 1.273 10.359 1 91.88 92 ASP A O 1
ATOM 672 N N . GLU A 1 93 ? -11.672 -0.062 11.398 1 94.56 93 GLU A N 1
ATOM 673 C CA . GLU A 1 93 ? -10.656 -0.673 12.258 1 94.56 93 GLU A CA 1
ATOM 674 C C . GLU A 1 93 ? -9.672 -1.511 11.438 1 94.56 93 GLU A C 1
ATOM 676 O O . GLU A 1 93 ? -8.594 -1.855 11.922 1 94.56 93 GLU A O 1
ATOM 681 N N . LYS A 1 94 ? -10.047 -1.824 10.242 1 97.25 94 LYS A N 1
ATOM 682 C CA . LYS A 1 94 ? -9.2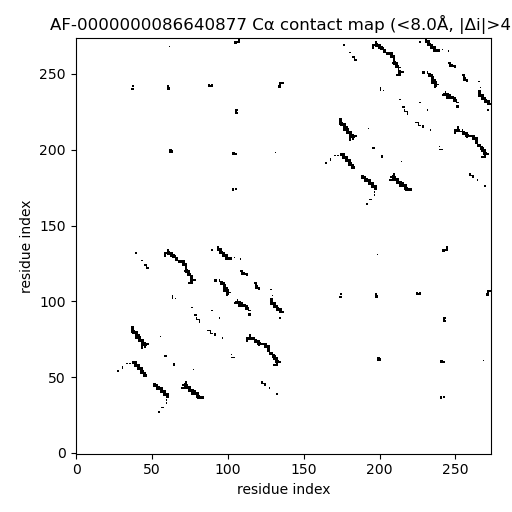19 -2.682 9.398 1 97.25 94 LYS A CA 1
ATOM 683 C C . LYS A 1 94 ? -8.367 -1.854 8.438 1 97.25 94 LYS A C 1
ATOM 685 O O . LYS A 1 94 ? -7.664 -2.406 7.594 1 97.25 94 LYS A O 1
ATOM 690 N N . VAL A 1 95 ? -8.461 -0.585 8.562 1 98.38 95 VAL A N 1
ATOM 691 C CA . VAL A 1 95 ? -7.715 0.295 7.668 1 98.38 95 VAL A CA 1
ATOM 692 C C . VAL A 1 95 ? -6.434 0.759 8.352 1 98.38 95 VAL A C 1
ATOM 694 O O . VAL A 1 95 ? -6.445 1.105 9.539 1 98.38 95 VAL A O 1
ATOM 697 N N . ARG A 1 96 ? -5.297 0.652 7.613 1 98.69 96 ARG A N 1
ATOM 698 C CA . ARG A 1 96 ? -3.998 1.15 8.047 1 98.69 96 ARG A CA 1
ATOM 699 C C . ARG A 1 96 ? -3.391 2.084 7.008 1 98.69 96 ARG A C 1
ATOM 701 O O . ARG A 1 96 ? -3.533 1.856 5.805 1 98.69 96 ARG A O 1
ATOM 708 N N . CYS A 1 97 ? -2.75 3.039 7.523 1 98.75 97 CYS A N 1
ATOM 709 C CA . CYS A 1 97 ? -2.01 3.943 6.648 1 98.75 97 CYS A CA 1
ATOM 710 C C . CYS A 1 97 ? -0.605 4.191 7.184 1 98.75 97 CYS A C 1
ATOM 712 O O . CYS A 1 97 ? -0.336 3.959 8.367 1 98.75 97 CYS A O 1
ATOM 714 N N . ARG A 1 98 ? 0.258 4.566 6.309 1 98.81 98 ARG A N 1
ATOM 715 C CA . ARG A 1 98 ? 1.623 4.922 6.684 1 98.81 98 ARG A CA 1
ATOM 716 C C . ARG A 1 98 ? 2.193 5.977 5.742 1 98.81 98 ARG A C 1
ATOM 718 O O . ARG A 1 98 ? 1.989 5.906 4.527 1 98.81 98 ARG A O 1
ATOM 725 N N . AR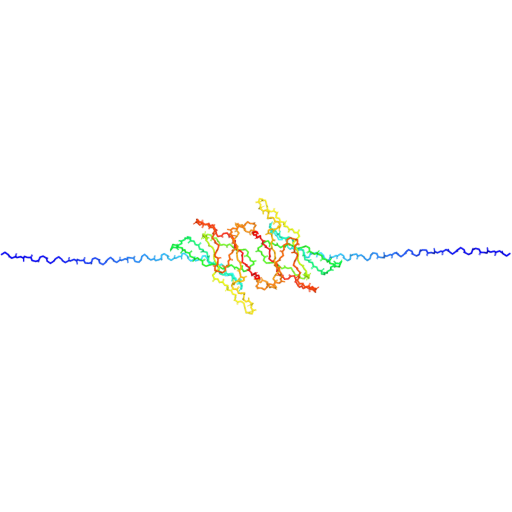G A 1 99 ? 2.848 6.895 6.336 1 98.88 99 ARG A N 1
ATOM 726 C CA . ARG A 1 99 ? 3.561 7.914 5.57 1 98.88 99 ARG A CA 1
ATOM 727 C C . ARG A 1 99 ? 4.957 7.434 5.184 1 98.88 99 ARG A C 1
ATOM 729 O O . ARG A 1 99 ? 5.648 6.816 5.996 1 98.88 99 ARG A O 1
ATOM 736 N N . TYR A 1 100 ? 5.406 7.758 4.012 1 98.31 100 TYR A N 1
ATOM 737 C CA . TYR A 1 100 ? 6.754 7.539 3.5 1 98.31 100 TYR A CA 1
ATOM 738 C C . TYR A 1 100 ? 7.414 8.859 3.113 1 98.31 100 TYR A C 1
ATOM 740 O O . TYR A 1 100 ? 6.727 9.82 2.762 1 98.31 100 TYR A O 1
ATOM 748 N N . LYS A 1 101 ? 8.688 8.891 3.115 1 96.94 101 LYS A N 1
ATOM 749 C CA . LYS A 1 101 ? 9.43 10.125 2.844 1 96.94 101 LYS A CA 1
ATOM 750 C C . LYS A 1 101 ? 9.617 10.328 1.345 1 96.94 101 LYS A C 1
ATOM 752 O O . LYS A 1 101 ? 9.891 11.445 0.896 1 96.94 101 LYS A O 1
ATOM 757 N N . ASP A 1 102 ? 9.516 9.234 0.591 1 94.75 102 ASP A N 1
ATOM 758 C CA . ASP A 1 102 ? 9.844 9.312 -0.83 1 94.75 102 ASP A CA 1
ATOM 759 C C . ASP A 1 102 ? 8.711 8.742 -1.685 1 94.75 102 ASP A C 1
ATOM 761 O O . ASP A 1 102 ? 7.867 7.996 -1.188 1 94.75 102 ASP A O 1
ATOM 765 N N . GLN A 1 103 ? 8.719 9.016 -2.994 1 93.94 103 GLN A N 1
ATOM 766 C CA . GLN A 1 103 ? 7.637 8.672 -3.912 1 93.94 103 GLN A CA 1
ATOM 767 C C . GLN A 1 103 ? 7.645 7.184 -4.238 1 93.94 103 GLN A C 1
ATOM 769 O O . GLN A 1 103 ? 6.688 6.668 -4.816 1 93.94 103 GLN A O 1
ATOM 774 N N . TYR A 1 104 ? 8.664 6.508 -3.846 1 93.94 104 TYR A N 1
ATOM 775 C CA . TYR A 1 104 ? 8.773 5.094 -4.188 1 93.94 104 TYR A CA 1
ATOM 776 C C . TYR A 1 104 ? 8.383 4.215 -3.006 1 93.94 104 TYR A C 1
ATOM 778 O O . TYR A 1 104 ? 8.336 2.986 -3.127 1 93.94 104 TYR A O 1
ATOM 786 N N . GLY A 1 105 ? 8.109 4.805 -1.849 1 96.5 105 GLY A N 1
ATOM 787 C CA . GLY A 1 105 ? 7.691 4.051 -0.678 1 96.5 105 GLY A CA 1
ATOM 788 C C . GLY A 1 105 ? 8.812 3.238 -0.056 1 96.5 105 GLY A C 1
ATOM 789 O O . GLY A 1 105 ? 8.578 2.154 0.479 1 96.5 105 GLY A O 1
ATOM 790 N N . LEU A 1 106 ? 10.039 3.803 -0.156 1 96.56 106 LEU A N 1
ATOM 791 C CA . LEU A 1 106 ? 11.18 3.021 0.308 1 96.56 106 LEU A CA 1
ATOM 792 C C . LEU A 1 106 ? 11.617 3.467 1.701 1 96.56 106 LEU A C 1
ATOM 794 O O . LEU A 1 106 ? 12.219 2.691 2.445 1 96.56 106 LEU A O 1
ATOM 798 N N . GLN A 1 107 ? 11.352 4.707 2.037 1 96.12 107 GLN A N 1
ATOM 799 C CA . GLN A 1 107 ? 11.773 5.254 3.324 1 96.12 107 GLN A CA 1
ATOM 800 C C . GLN A 1 107 ? 10.562 5.594 4.195 1 96.12 107 GLN A C 1
ATOM 802 O O . GLN A 1 107 ? 9.75 6.441 3.826 1 96.12 107 GLN A O 1
ATOM 807 N N . LEU A 1 108 ? 10.531 4.926 5.34 1 97.75 108 LEU A N 1
ATOM 808 C CA . LEU A 1 108 ? 9.422 5.164 6.254 1 97.75 108 LEU A CA 1
ATOM 809 C C . LEU A 1 108 ? 9.438 6.605 6.762 1 97.75 108 LEU A C 1
ATOM 811 O O . LEU A 1 108 ? 10.5 7.16 7.043 1 97.75 108 LEU A O 1
ATOM 815 N N . GLY A 1 109 ? 8.242 7.148 6.898 1 98.31 109 GLY A N 1
ATOM 816 C CA . GLY A 1 109 ? 8.133 8.523 7.355 1 98.31 109 GLY A CA 1
ATOM 817 C C . GLY A 1 109 ? 7.297 8.68 8.609 1 98.31 109 GLY A C 1
ATOM 818 O O . GLY A 1 109 ? 7.227 9.766 9.188 1 98.31 109 GLY A O 1
ATOM 819 N N . SER A 1 110 ? 6.688 7.656 8.992 1 98.56 110 SER A N 1
ATOM 820 C CA . SER A 1 110 ? 5.883 7.633 10.211 1 98.56 110 SER A CA 1
ATOM 821 C C . SER A 1 110 ? 5.652 6.207 10.695 1 98.56 110 SER A C 1
ATOM 823 O O . SER A 1 110 ? 5.93 5.246 9.969 1 98.56 110 SER A O 1
ATOM 825 N N . ALA A 1 111 ? 5.16 6.062 11.938 1 98.12 111 ALA A N 1
ATOM 826 C CA . ALA A 1 111 ? 4.516 4.816 12.344 1 98.12 111 ALA A CA 1
ATOM 827 C C . ALA A 1 111 ? 3.234 4.578 11.555 1 98.12 111 ALA A C 1
ATOM 829 O O . ALA A 1 111 ? 2.684 5.508 10.953 1 98.12 111 ALA A O 1
ATOM 830 N N . GLU A 1 112 ? 2.92 3.311 11.5 1 98.38 112 GLU A N 1
ATOM 831 C CA . GLU A 1 112 ? 1.592 3.023 10.969 1 98.38 112 GLU A CA 1
ATOM 832 C C . GLU A 1 112 ? 0.503 3.65 11.836 1 98.38 112 GLU A C 1
ATOM 834 O O . GLU A 1 112 ? 0.589 3.627 13.062 1 98.38 112 GLU A O 1
ATOM 839 N N . PHE A 1 113 ? -0.552 4.215 11.227 1 98.56 113 PHE A N 1
ATOM 840 C CA . PHE A 1 113 ? -1.645 4.789 12 1 98.56 113 PHE A CA 1
ATOM 841 C C . PHE A 1 113 ? -2.98 4.191 11.578 1 98.56 113 PHE A C 1
ATOM 843 O O . PHE A 1 113 ? -3.1 3.623 10.492 1 98.56 113 PHE A O 1
ATOM 850 N N . LYS A 1 114 ? -3.898 4.215 12.438 1 98.38 114 LYS A N 1
ATOM 851 C CA . LYS A 1 114 ? -5.234 3.641 12.297 1 98.38 114 LYS A CA 1
ATOM 852 C C . LYS A 1 114 ? -6.285 4.508 12.984 1 98.38 114 LYS A C 1
ATOM 854 O O . LYS A 1 114 ? -5.949 5.523 13.602 1 98.38 114 LYS A O 1
ATOM 859 N N . LYS A 1 115 ? -7.539 4.168 12.766 1 97.44 115 LYS A N 1
ATOM 860 C CA . LYS A 1 115 ? -8.594 4.922 13.445 1 97.44 115 LYS A CA 1
ATOM 861 C C . LYS A 1 115 ? -8.352 4.969 14.953 1 97.44 115 LYS A C 1
ATOM 863 O O . LYS A 1 115 ? -8.109 3.938 15.578 1 97.44 115 LYS A O 1
ATOM 868 N N . GLY A 1 116 ? -8.352 6.156 15.469 1 96.56 116 GLY A N 1
ATOM 869 C CA . GLY A 1 116 ? -8.203 6.332 16.906 1 96.56 116 GLY A CA 1
ATOM 870 C C . GLY A 1 116 ? -6.75 6.422 17.344 1 96.56 116 GLY A C 1
ATOM 871 O O . GLY A 1 116 ? -6.469 6.707 18.516 1 96.56 116 GLY A O 1
ATOM 872 N N . LYS A 1 117 ? -5.785 6.121 16.453 1 98 117 LYS A N 1
ATOM 873 C CA . LYS A 1 117 ? -4.363 6.234 16.766 1 98 117 LYS A CA 1
ATOM 874 C C . LYS A 1 117 ? -3.621 6.992 15.664 1 98 117 LYS A C 1
ATOM 876 O O . LYS A 1 117 ? -3.207 6.398 14.672 1 98 117 LYS A O 1
ATOM 881 N N . GLN A 1 118 ? -3.373 8.219 15.891 1 97.88 118 GLN A N 1
ATOM 882 C CA . GLN A 1 118 ? -2.711 9.07 14.906 1 97.88 118 GLN A CA 1
ATOM 883 C C . GLN A 1 118 ? -1.219 8.766 14.828 1 97.88 118 GLN A C 1
ATOM 885 O O . GLN A 1 118 ? -0.665 8.125 15.727 1 97.88 118 GLN A O 1
ATOM 890 N N . ALA A 1 119 ? -0.601 9.094 13.797 1 98.69 119 ALA A N 1
ATOM 891 C CA . ALA A 1 119 ? 0.855 9.086 13.688 1 98.69 119 ALA A CA 1
ATOM 892 C C . ALA A 1 119 ? 1.439 10.461 13.992 1 98.69 119 ALA A C 1
ATOM 894 O O . ALA A 1 119 ? 1.215 11.422 13.25 1 98.69 119 ALA A O 1
ATOM 895 N N . ASP A 1 120 ? 2.211 10.57 15.039 1 97.94 120 ASP A N 1
ATOM 896 C CA . ASP A 1 120 ? 2.951 11.797 15.328 1 97.94 120 ASP A CA 1
ATOM 897 C C . ASP A 1 120 ? 4.285 11.82 14.586 1 97.94 120 ASP A C 1
ATOM 899 O O . ASP A 1 120 ? 5.129 10.938 14.789 1 97.94 120 ASP A O 1
ATOM 903 N N . ILE A 1 121 ? 4.457 12.75 13.758 1 98.12 121 ILE A N 1
ATOM 904 C CA . ILE A 1 121 ? 5.586 12.758 12.828 1 98.12 121 ILE A CA 1
ATOM 905 C C . ILE A 1 121 ? 6.695 13.648 13.375 1 98.12 121 ILE A C 1
ATOM 907 O O . ILE A 1 121 ? 7.867 13.258 13.398 1 98.12 121 ILE A O 1
ATOM 911 N N . SER A 1 122 ? 6.352 14.875 13.75 1 95.56 122 SER A N 1
ATOM 912 C CA . SER A 1 122 ? 7.336 15.852 14.195 1 95.56 122 SER A CA 1
ATOM 913 C C . SER A 1 122 ? 6.68 16.969 14.992 1 95.56 122 SER A C 1
ATOM 915 O O . SER A 1 122 ? 5.477 17.219 14.867 1 95.56 122 SER A O 1
ATOM 917 N N . THR A 1 123 ? 7.426 17.609 15.828 1 93.75 123 THR A N 1
ATOM 918 C CA . THR A 1 123 ? 6.941 18.781 16.531 1 93.75 123 THR A CA 1
ATOM 919 C C . THR A 1 123 ? 6.84 19.984 15.594 1 93.75 123 THR A C 1
ATOM 921 O O . THR A 1 123 ? 5.918 20.781 15.703 1 93.75 123 THR A O 1
ATOM 924 N N . ASN A 1 124 ? 7.863 20.062 14.703 1 94.44 124 ASN A N 1
ATOM 925 C CA . ASN A 1 124 ? 7.816 21.078 13.648 1 94.44 124 ASN A CA 1
ATOM 926 C C . ASN A 1 124 ? 7.188 20.531 12.375 1 94.44 124 ASN A C 1
ATOM 928 O O . ASN A 1 124 ? 7.34 19.359 12.055 1 94.44 124 ASN A O 1
ATOM 932 N N . SER A 1 125 ? 6.516 21.438 11.648 1 96.19 125 SER A N 1
ATOM 933 C CA . SER A 1 125 ? 5.828 20.984 10.445 1 96.19 125 SER A CA 1
ATOM 934 C C . SER A 1 125 ? 6.82 20.5 9.391 1 96.19 125 SER A C 1
ATOM 936 O O . SER A 1 125 ? 7.887 21.094 9.211 1 96.19 125 SER A O 1
ATOM 938 N N . VAL A 1 126 ? 6.488 19.422 8.781 1 98 126 VAL A N 1
ATOM 939 C CA . VAL A 1 126 ? 7.25 18.875 7.66 1 98 126 VAL A CA 1
ATOM 940 C C . VAL A 1 126 ? 6.332 18.703 6.449 1 98 126 VAL A C 1
ATOM 942 O O . VAL A 1 126 ? 5.113 18.844 6.559 1 98 126 VAL A O 1
ATOM 945 N N . ASP A 1 127 ? 6.934 18.438 5.277 1 97.44 127 ASP A N 1
ATOM 946 C CA . ASP A 1 127 ? 6.156 18.156 4.078 1 97.44 127 ASP A CA 1
ATOM 947 C C . ASP A 1 127 ? 5.281 16.922 4.273 1 97.44 127 ASP A C 1
ATOM 949 O O . ASP A 1 127 ? 5.641 16.016 5.02 1 97.44 127 ASP A O 1
ATOM 953 N N . PHE A 1 128 ? 4.172 16.891 3.58 1 98.5 128 PHE A N 1
ATOM 954 C CA . PHE A 1 128 ? 3.184 15.82 3.682 1 98.5 128 PHE A CA 1
ATOM 955 C C . PHE A 1 128 ? 3.82 14.461 3.393 1 98.5 128 PHE A C 1
ATOM 957 O O . PHE A 1 128 ? 3.432 13.453 3.98 1 98.5 128 PHE A O 1
ATOM 964 N N . GLY A 1 129 ? 4.812 14.359 2.535 1 98.38 129 GLY A N 1
ATOM 965 C CA . GLY A 1 129 ? 5.367 13.102 2.078 1 98.38 129 GLY A CA 1
ATOM 966 C C . GLY A 1 129 ? 4.41 12.305 1.205 1 98.38 129 GLY A C 1
ATOM 967 O O . GLY A 1 129 ? 3.752 12.867 0.327 1 98.38 129 GLY A O 1
ATOM 968 N N . TRP A 1 130 ? 4.488 11.031 1.34 1 98.25 130 TRP A N 1
ATOM 969 C CA . TRP A 1 130 ? 3.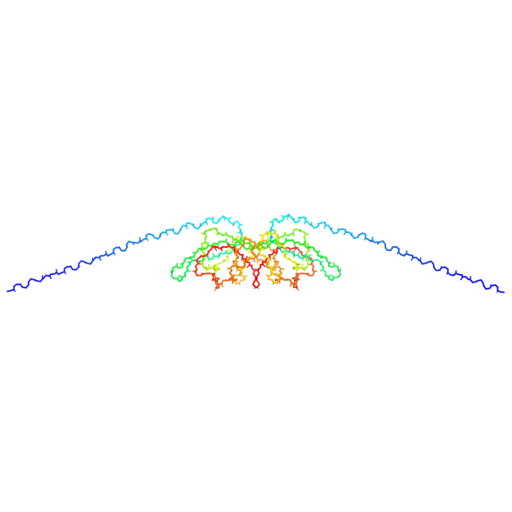641 10.102 0.599 1 98.25 130 TRP A CA 1
ATOM 970 C C . TRP A 1 130 ? 2.92 9.148 1.545 1 98.25 130 TRP A C 1
ATOM 972 O O . TRP A 1 130 ? 3.541 8.555 2.426 1 98.25 130 TRP A O 1
ATOM 982 N N . VAL A 1 131 ? 1.613 9.031 1.342 1 98.88 131 VAL A N 1
ATOM 983 C CA . VAL A 1 131 ? 0.85 8.211 2.273 1 98.88 131 VAL A CA 1
ATOM 984 C C . VAL A 1 131 ? 0.219 7.035 1.527 1 98.88 131 VAL A C 1
ATOM 986 O O . VAL A 1 131 ? -0.308 7.203 0.425 1 98.88 131 VAL A O 1
ATOM 989 N N . LEU A 1 132 ? 0.371 5.891 2.049 1 98.75 132 LEU A N 1
ATOM 990 C CA . LEU A 1 132 ? -0.256 4.672 1.555 1 98.75 132 LEU A CA 1
ATOM 991 C C . LEU A 1 132 ? -1.279 4.141 2.555 1 98.75 132 LEU A C 1
ATOM 993 O O . LEU A 1 132 ? -0.974 3.99 3.738 1 98.75 132 LEU A O 1
ATOM 997 N N . CYS A 1 133 ? -2.473 3.91 2.064 1 98.75 133 CYS A N 1
ATOM 998 C CA . CYS A 1 133 ? -3.52 3.311 2.887 1 98.75 133 CYS A CA 1
ATOM 999 C C . CYS A 1 133 ? -3.961 1.97 2.312 1 98.75 133 CYS A C 1
ATOM 1001 O O . CYS A 1 133 ? -4.012 1.799 1.094 1 98.75 133 CYS A O 1
ATOM 1003 N N . ARG A 1 134 ? -4.316 1.102 3.193 1 98.56 134 ARG A N 1
ATOM 1004 C CA . ARG A 1 134 ? -4.684 -0.248 2.777 1 98.56 134 ARG A CA 1
ATOM 1005 C C . ARG A 1 134 ? -5.617 -0.898 3.791 1 98.56 134 ARG A C 1
ATOM 1007 O O . ARG A 1 134 ? -5.684 -0.473 4.945 1 98.56 134 ARG A O 1
ATOM 1014 N N . VAL A 1 135 ? -6.34 -1.906 3.297 1 98.25 135 VAL A N 1
ATOM 1015 C CA . VAL A 1 135 ? -7.125 -2.762 4.18 1 98.25 135 VAL A CA 1
ATOM 1016 C C . VAL A 1 135 ? -6.246 -3.887 4.727 1 98.25 135 VAL A C 1
ATOM 1018 O O . VAL A 1 135 ? -5.453 -4.477 3.984 1 98.25 135 VAL A O 1
ATOM 1021 N N . GLU A 1 136 ? -6.297 -4.098 5.996 1 96.81 136 GLU A N 1
ATOM 1022 C CA . GLU A 1 136 ? -5.555 -5.172 6.648 1 96.81 136 GLU A CA 1
ATOM 1023 C C . GLU A 1 136 ? -6.488 -6.117 7.395 1 96.81 136 GLU A C 1
ATOM 1025 O O . GLU A 1 136 ? -7.703 -5.914 7.406 1 96.81 136 GLU A O 1
ATOM 1030 N N . GLU A 1 137 ? -5.926 -7.273 8.008 1 91.38 137 GLU A N 1
ATOM 1031 C CA . GLU A 1 137 ? -6.719 -8.281 8.711 1 91.38 137 GLU A CA 1
ATOM 1032 C C . GLU A 1 137 ? -7.195 -7.762 10.062 1 91.38 137 GLU A C 1
ATOM 1034 O O . GLU A 1 137 ? -6.523 -6.941 10.688 1 91.38 137 GLU A O 1
ATOM 1039 N N . MET B 1 1 ? 26.156 -86.5 -29.641 1 35.5 1 MET B N 1
ATOM 1040 C CA . MET B 1 1 ? 25.016 -85.688 -29.281 1 35.5 1 MET B CA 1
ATOM 1041 C C . MET B 1 1 ? 25.453 -84.188 -29.188 1 35.5 1 MET B C 1
ATOM 1043 O O . MET B 1 1 ? 26.328 -83.875 -28.406 1 35.5 1 MET B O 1
ATOM 1047 N N . HIS B 1 2 ? 25.594 -83.562 -30.328 1 44.75 2 HIS B N 1
ATOM 1048 C CA . HIS B 1 2 ? 26.062 -82.188 -30.562 1 44.75 2 HIS B CA 1
ATOM 1049 C C . HIS B 1 2 ? 25.203 -81.188 -29.828 1 44.75 2 HIS B C 1
ATOM 1051 O O . HIS B 1 2 ? 23.984 -81.188 -30 1 44.75 2 HIS B O 1
ATOM 1057 N N . PHE B 1 3 ? 25.469 -80.875 -28.547 1 45.56 3 PHE B N 1
ATOM 1058 C CA . PHE B 1 3 ? 24.828 -79.875 -27.703 1 45.56 3 PHE B CA 1
ATOM 1059 C C . PHE B 1 3 ? 24.938 -78.5 -28.344 1 45.56 3 PHE B C 1
ATOM 1061 O O . PHE B 1 3 ? 26.031 -77.938 -28.562 1 45.56 3 PHE B O 1
ATOM 1068 N N . THR B 1 4 ? 24.047 -78.125 -29.266 1 44.34 4 THR B N 1
ATOM 1069 C CA . THR B 1 4 ? 23.969 -76.875 -29.953 1 44.34 4 THR B CA 1
ATOM 1070 C C . THR B 1 4 ? 23.672 -75.75 -28.969 1 44.34 4 THR B C 1
ATOM 1072 O O . THR B 1 4 ? 22.688 -75.812 -28.234 1 44.34 4 THR B O 1
ATOM 1075 N N . THR B 1 5 ? 24.656 -75.062 -28.422 1 44.38 5 THR B N 1
ATOM 1076 C CA . THR B 1 5 ? 24.609 -73.938 -27.531 1 44.38 5 THR B CA 1
ATOM 1077 C C . THR B 1 5 ? 23.844 -72.812 -28.188 1 44.38 5 THR B C 1
ATOM 1079 O O . THR B 1 5 ? 24.234 -72.312 -29.25 1 44.38 5 THR B O 1
ATOM 1082 N N . ILE B 1 6 ? 22.5 -72.75 -28.031 1 43.53 6 ILE B N 1
ATOM 1083 C CA . ILE B 1 6 ? 21.688 -71.625 -28.547 1 43.53 6 ILE B CA 1
ATOM 1084 C C . ILE B 1 6 ? 22.062 -70.312 -27.812 1 43.53 6 ILE B C 1
ATOM 1086 O O . ILE B 1 6 ? 21.969 -70.25 -26.578 1 43.53 6 ILE B O 1
ATOM 1090 N N . THR B 1 7 ? 22.953 -69.5 -28.344 1 42.91 7 THR B N 1
ATOM 1091 C CA . THR B 1 7 ? 23.359 -68.188 -27.875 1 42.91 7 THR B CA 1
ATOM 1092 C C . THR B 1 7 ? 22.172 -67.188 -27.891 1 42.91 7 THR B C 1
ATOM 1094 O O . THR B 1 7 ? 21.547 -67 -28.938 1 42.91 7 THR B O 1
ATOM 1097 N N . THR B 1 8 ? 21.391 -67.062 -26.812 1 39.09 8 THR B N 1
ATOM 1098 C CA . THR B 1 8 ? 20.281 -66.188 -26.609 1 39.09 8 THR B CA 1
ATOM 1099 C C . THR B 1 8 ? 20.75 -64.75 -26.75 1 39.09 8 THR B C 1
ATOM 1101 O O . THR B 1 8 ? 21.609 -64.25 -26 1 39.09 8 THR B O 1
ATOM 1104 N N . LEU B 1 9 ? 20.828 -64.188 -27.938 1 38.16 9 LEU B N 1
ATOM 1105 C CA . LEU B 1 9 ? 21.141 -62.75 -28.156 1 38.16 9 LEU B CA 1
ATOM 1106 C C . LEU B 1 9 ? 20.062 -61.875 -27.531 1 38.16 9 LEU B C 1
ATOM 1108 O O . LEU B 1 9 ? 18.891 -62 -27.875 1 38.16 9 LEU B O 1
ATOM 1112 N N . VAL B 1 10 ? 20.125 -61.625 -26.25 1 40.09 10 VAL B N 1
ATOM 1113 C CA . VAL B 1 10 ? 19.188 -60.688 -25.625 1 40.09 10 VAL B CA 1
ATOM 1114 C C . VAL B 1 10 ? 19.344 -59.312 -26.25 1 40.09 10 VAL B C 1
ATOM 1116 O O . VAL B 1 10 ? 20.438 -58.719 -26.188 1 40.09 10 VAL B O 1
ATOM 1119 N N . ALA B 1 11 ? 18.578 -58.906 -27.328 1 38.56 11 ALA B N 1
ATOM 1120 C CA . ALA B 1 11 ? 18.547 -57.594 -27.922 1 38.56 11 ALA B CA 1
ATOM 1121 C C . ALA B 1 11 ? 18.078 -56.531 -26.906 1 38.56 11 ALA B C 1
ATOM 1123 O O . ALA B 1 11 ? 17.016 -56.688 -26.297 1 38.56 11 ALA B O 1
ATOM 1124 N N . ALA B 1 12 ? 18.984 -55.875 -26.297 1 38.94 12 ALA B N 1
ATOM 1125 C CA . ALA B 1 12 ? 18.688 -54.719 -25.438 1 38.94 12 ALA B CA 1
ATOM 1126 C C . ALA B 1 12 ? 17.953 -53.625 -26.219 1 38.94 12 ALA B C 1
ATOM 1128 O O . ALA B 1 12 ? 18.453 -53.156 -27.234 1 38.94 12 ALA B O 1
ATOM 1129 N N . PHE B 1 13 ? 16.594 -53.625 -26.25 1 39.41 13 PHE B N 1
ATOM 1130 C CA . PHE B 1 13 ? 15.805 -52.531 -26.812 1 39.41 13 PHE B CA 1
ATOM 1131 C C . PHE B 1 13 ? 16.109 -51.219 -26.125 1 39.41 13 PHE B C 1
ATOM 1133 O O . PHE B 1 13 ? 16.031 -51.125 -24.891 1 39.41 13 PHE B O 1
ATOM 1140 N N . ALA B 1 14 ? 17.016 -50.344 -26.672 1 38.19 14 ALA B N 1
ATOM 1141 C CA . ALA B 1 14 ? 17.266 -48.969 -26.266 1 38.19 14 ALA B CA 1
ATOM 1142 C C . ALA B 1 14 ? 15.984 -48.125 -26.359 1 38.19 14 ALA B C 1
ATOM 1144 O O . ALA B 1 14 ? 15.375 -48.062 -27.422 1 38.19 14 ALA B O 1
ATOM 1145 N N . SER B 1 15 ? 15.117 -48.094 -25.297 1 37.75 15 SER B N 1
ATOM 1146 C CA . SER B 1 15 ? 13.969 -47.188 -25.25 1 37.75 15 SER B CA 1
ATOM 1147 C C . SER B 1 15 ? 14.391 -45.75 -25.469 1 37.75 15 SER B C 1
ATOM 1149 O O . SER B 1 15 ? 15.188 -45.188 -24.703 1 37.75 15 SER B O 1
ATOM 1151 N N . VAL B 1 16 ? 14.531 -45.25 -26.703 1 40.03 16 VAL B N 1
ATOM 1152 C CA . VAL B 1 16 ? 14.688 -43.812 -26.938 1 40.03 16 VAL B CA 1
ATOM 1153 C C . VAL B 1 16 ? 13.547 -43.031 -26.281 1 40.03 16 VAL B C 1
ATOM 1155 O O . VAL B 1 16 ? 12.375 -43.219 -26.625 1 40.03 16 VAL B O 1
ATOM 1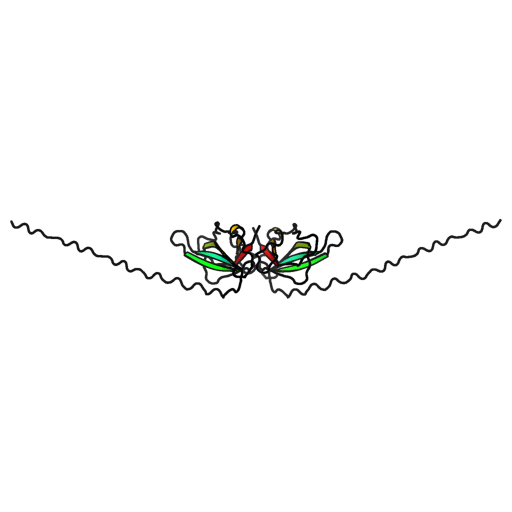158 N N . ALA B 1 17 ? 13.594 -42.844 -24.953 1 41.81 17 ALA B N 1
ATOM 1159 C CA . ALA B 1 17 ? 12.656 -41.875 -24.375 1 41.81 17 ALA B CA 1
ATOM 1160 C C . ALA B 1 17 ? 12.633 -40.562 -25.172 1 41.81 17 ALA B C 1
ATOM 1162 O O . ALA B 1 17 ? 13.672 -39.969 -25.391 1 41.81 17 ALA B O 1
ATOM 1163 N N . ALA B 1 18 ? 11.75 -40.406 -26.156 1 38.84 18 ALA B N 1
ATOM 1164 C CA . ALA B 1 18 ? 11.484 -39.156 -26.828 1 38.84 18 ALA B CA 1
ATOM 1165 C C . ALA B 1 18 ? 11.375 -38 -25.812 1 38.84 18 ALA B C 1
ATOM 1167 O O . ALA B 1 18 ? 10.617 -38.094 -24.828 1 38.84 18 ALA B O 1
ATOM 1168 N N . ALA B 1 19 ? 12.453 -37.281 -25.547 1 41.91 19 ALA B N 1
ATOM 1169 C CA . ALA B 1 19 ? 12.391 -36.031 -24.781 1 41.91 19 ALA B CA 1
ATOM 1170 C C . ALA B 1 19 ? 11.219 -35.156 -25.234 1 41.91 19 ALA B C 1
ATOM 1172 O O . ALA B 1 19 ? 11.109 -34.844 -26.422 1 41.91 19 ALA B O 1
ATOM 1173 N N . VAL B 1 20 ? 9.969 -35.406 -24.734 1 42.34 20 VAL B N 1
ATOM 1174 C CA . VAL B 1 20 ? 8.93 -34.406 -25.016 1 42.34 20 VAL B CA 1
ATOM 1175 C C . VAL B 1 20 ? 9.523 -33 -24.953 1 42.34 20 VAL B C 1
ATOM 1177 O O . VAL B 1 20 ? 10.266 -32.656 -24.031 1 42.34 20 VAL B O 1
ATOM 1180 N N . PRO B 1 21 ? 9.75 -32.344 -26.109 1 38.62 21 PRO B N 1
ATOM 1181 C CA . PRO B 1 21 ? 10.219 -30.969 -26.031 1 38.62 21 PRO B CA 1
ATOM 1182 C C . PRO B 1 21 ? 9.531 -30.172 -24.938 1 38.62 21 PRO B C 1
ATOM 1184 O O . PRO B 1 21 ? 8.312 -30.266 -24.766 1 38.62 21 PRO B O 1
ATOM 1187 N N . ALA B 1 22 ? 10.188 -29.891 -23.844 1 42.12 22 ALA B N 1
ATOM 1188 C CA . ALA B 1 22 ? 9.664 -28.969 -22.844 1 42.12 22 ALA B CA 1
ATOM 1189 C C . ALA B 1 22 ? 8.875 -27.828 -23.5 1 42.12 22 ALA B C 1
ATOM 1191 O O . ALA B 1 22 ? 9.375 -27.172 -24.406 1 42.12 22 ALA B O 1
ATOM 1192 N N . THR B 1 23 ? 7.605 -27.984 -23.75 1 41.84 23 THR B N 1
ATOM 1193 C CA . THR B 1 23 ? 6.777 -26.859 -24.188 1 41.84 23 THR B CA 1
ATOM 1194 C C . THR B 1 23 ? 7.273 -25.547 -23.578 1 41.84 23 THR B C 1
ATOM 1196 O O . THR B 1 23 ? 7.387 -25.438 -22.359 1 41.84 23 THR B O 1
ATOM 1199 N N . LYS B 1 24 ? 8.039 -24.781 -24.281 1 36.88 24 LYS B N 1
ATOM 1200 C CA . LYS B 1 24 ? 8.492 -23.438 -23.922 1 36.88 24 LYS B CA 1
ATOM 1201 C C . LYS B 1 24 ? 7.402 -22.688 -23.172 1 36.88 24 LYS B C 1
ATOM 1203 O O . LYS B 1 24 ? 6.262 -22.594 -23.625 1 36.88 24 LYS B O 1
ATOM 1208 N N . ALA B 1 25 ? 7.477 -22.594 -21.875 1 40.59 25 ALA B N 1
ATOM 1209 C CA . ALA B 1 25 ? 6.547 -21.75 -21.125 1 40.59 25 ALA B CA 1
ATOM 1210 C C . ALA B 1 25 ? 6.234 -20.469 -21.875 1 40.59 25 ALA B C 1
ATOM 1212 O O . ALA B 1 25 ? 7.109 -19.891 -22.531 1 40.59 25 ALA B O 1
ATOM 1213 N N . PRO B 1 26 ? 5 -20.219 -22.344 1 40.91 26 PRO B N 1
ATOM 1214 C CA . PRO B 1 26 ? 4.695 -18.953 -23.031 1 40.91 26 PRO B CA 1
ATOM 1215 C C . PRO B 1 26 ? 5.441 -17.766 -22.422 1 40.91 26 PRO B C 1
ATOM 1217 O O . PRO B 1 26 ? 5.723 -17.766 -21.219 1 40.91 26 PRO B O 1
ATOM 1220 N N . PRO B 1 27 ? 6.066 -16.938 -23.312 1 38.38 27 PRO B N 1
ATOM 1221 C CA . PRO B 1 27 ? 6.777 -15.773 -22.797 1 38.38 27 PRO B CA 1
ATOM 1222 C C . PRO B 1 27 ? 5.973 -15.016 -21.75 1 38.38 27 PRO B C 1
ATOM 1224 O O . PRO B 1 27 ? 4.746 -14.922 -21.844 1 38.38 27 PRO B O 1
ATOM 1227 N N . ALA B 1 28 ? 6.465 -14.891 -20.609 1 40.59 28 ALA B N 1
ATOM 1228 C CA . ALA B 1 28 ? 5.863 -14.094 -19.547 1 40.59 28 ALA B CA 1
ATOM 1229 C C . ALA B 1 28 ? 5.297 -12.781 -20.094 1 40.59 28 ALA B C 1
ATOM 1231 O O . ALA B 1 28 ? 5.871 -12.195 -21.016 1 40.59 28 ALA B O 1
ATOM 1232 N N . PRO B 1 29 ? 4.008 -12.617 -20.141 1 39.38 29 PRO B N 1
ATOM 1233 C CA . PRO B 1 29 ? 3.539 -11.32 -20.641 1 39.38 29 PRO B CA 1
ATOM 1234 C C . PRO B 1 29 ? 4.52 -10.188 -20.344 1 39.38 29 PRO B C 1
ATOM 1236 O O . PRO B 1 29 ? 5.121 -10.156 -19.266 1 39.38 29 PRO B O 1
ATOM 1239 N N . 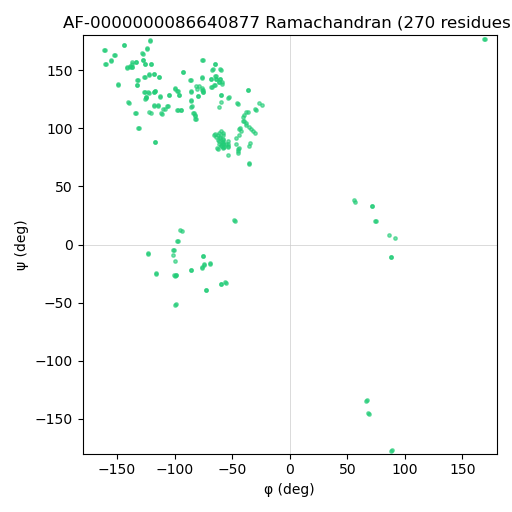LYS B 1 30 ? 5.047 -9.594 -21.406 1 38.16 30 LYS B N 1
ATOM 1240 C CA . LYS B 1 30 ? 5.941 -8.438 -21.328 1 38.16 30 LYS B CA 1
ATOM 1241 C C . LYS B 1 30 ? 5.422 -7.402 -20.344 1 38.16 30 LYS B C 1
ATOM 1243 O O . LYS B 1 30 ? 4.312 -6.891 -20.5 1 38.16 30 LYS B O 1
ATOM 1248 N N . MET B 1 31 ? 5.621 -7.633 -19.125 1 41.62 31 MET B N 1
ATOM 1249 C CA . MET B 1 31 ? 5.289 -6.594 -18.156 1 41.62 31 MET B CA 1
ATOM 1250 C C . MET B 1 31 ? 5.758 -5.227 -18.641 1 41.62 31 MET B C 1
ATOM 1252 O O . MET B 1 31 ? 6.883 -5.09 -19.125 1 41.62 31 MET B O 1
ATOM 1256 N N . ALA B 1 32 ? 4.941 -4.438 -19.156 1 40.16 32 ALA B N 1
ATOM 1257 C CA . ALA B 1 32 ? 5.336 -3.088 -19.562 1 40.16 32 ALA B CA 1
ATOM 1258 C C . ALA B 1 32 ? 6.52 -2.594 -18.734 1 40.16 32 ALA B C 1
ATOM 1260 O O . ALA B 1 32 ? 6.656 -2.949 -17.562 1 40.16 32 ALA B O 1
ATOM 1261 N N . PRO B 1 33 ? 7.605 -2.264 -19.438 1 41.19 33 PRO B N 1
ATOM 1262 C CA . PRO B 1 33 ? 8.75 -1.664 -18.75 1 41.19 33 PRO B CA 1
ATOM 1263 C C . PRO B 1 33 ? 8.336 -0.734 -17.609 1 41.19 33 PRO B C 1
ATOM 1265 O O . PRO B 1 33 ? 7.613 0.239 -17.828 1 41.19 33 PRO B O 1
ATOM 1268 N N . ASP B 1 34 ? 7.801 -1.214 -16.531 1 52.19 34 ASP B N 1
ATOM 1269 C CA . ASP B 1 34 ? 7.457 -0.33 -15.43 1 52.19 34 ASP B CA 1
ATOM 1270 C C . ASP B 1 34 ? 8.656 0.52 -15.008 1 52.19 34 ASP B C 1
ATOM 1272 O O . ASP B 1 34 ? 9.719 -0.013 -14.688 1 52.19 34 ASP B O 1
ATOM 1276 N N . ASN B 1 35 ? 8.773 1.514 -15.617 1 63.03 35 ASN B N 1
ATOM 1277 C CA . ASN B 1 35 ? 9.789 2.514 -15.297 1 63.03 35 ASN B CA 1
ATOM 1278 C C . ASN B 1 35 ? 9.82 2.822 -13.805 1 63.03 35 ASN B C 1
ATOM 1280 O O . ASN B 1 35 ? 10.352 3.854 -13.391 1 63.03 35 ASN B O 1
ATOM 1284 N N . ASN B 1 36 ? 9.219 1.766 -13.133 1 78.12 36 ASN B N 1
ATOM 1285 C CA . ASN B 1 36 ? 9.32 2.033 -11.703 1 78.12 36 ASN B CA 1
ATOM 1286 C C . ASN B 1 36 ? 10.711 1.684 -11.172 1 78.12 36 ASN B C 1
ATOM 1288 O O . ASN B 1 36 ? 11.219 0.589 -11.414 1 78.12 36 ASN B O 1
ATOM 1292 N N . LEU B 1 37 ? 11.289 2.529 -10.547 1 88.44 37 LEU B N 1
ATOM 1293 C CA . LEU B 1 37 ? 12.664 2.404 -10.07 1 88.44 37 LEU B CA 1
ATOM 1294 C C . LEU B 1 37 ? 12.742 1.457 -8.875 1 88.44 37 LEU B C 1
ATOM 1296 O O . LEU B 1 37 ? 13.82 0.972 -8.539 1 88.44 37 LEU B O 1
ATOM 1300 N N . ALA B 1 38 ? 11.648 1.188 -8.273 1 94.56 38 ALA B N 1
ATOM 1301 C CA . ALA B 1 38 ? 11.633 0.337 -7.086 1 94.56 38 ALA B CA 1
ATOM 1302 C C . ALA B 1 38 ? 10.516 -0.695 -7.16 1 94.56 38 ALA B C 1
ATOM 1304 O O . ALA B 1 38 ? 9.336 -0.341 -7.141 1 94.56 38 ALA B O 1
ATOM 1305 N N . VAL B 1 39 ? 10.875 -1.961 -7.262 1 96.06 39 VAL B N 1
ATOM 1306 C CA . VAL B 1 39 ? 9.875 -3.008 -7.426 1 96.06 39 VAL B CA 1
ATOM 1307 C C . VAL B 1 39 ? 10.219 -4.199 -6.535 1 96.06 39 VAL B C 1
ATOM 1309 O O . VAL B 1 39 ? 11.367 -4.375 -6.141 1 96.06 39 VAL B O 1
ATOM 1312 N N . VAL B 1 40 ? 9.18 -4.906 -6.176 1 97.5 40 VAL B N 1
ATOM 1313 C CA . VAL B 1 40 ? 9.305 -6.23 -5.574 1 97.5 40 VAL B CA 1
ATOM 1314 C C . VAL B 1 40 ? 9.141 -7.305 -6.648 1 97.5 40 VAL B C 1
ATOM 1316 O O . VAL B 1 40 ? 8.211 -7.242 -7.457 1 97.5 40 VAL B O 1
ATOM 1319 N N . VAL B 1 41 ? 10.062 -8.203 -6.711 1 97.25 41 VAL B N 1
ATOM 1320 C CA . VAL B 1 41 ? 9.867 -9.375 -7.559 1 97.25 41 VAL B CA 1
ATOM 1321 C C . VAL B 1 41 ? 9.047 -10.422 -6.809 1 97.25 41 VAL B C 1
ATOM 1323 O O . VAL B 1 41 ? 9.508 -10.984 -5.809 1 97.25 41 VAL B O 1
ATOM 1326 N N . VAL B 1 42 ? 7.855 -10.656 -7.301 1 98.5 42 VAL B N 1
ATOM 1327 C CA . VAL B 1 42 ? 6.93 -11.609 -6.695 1 98.5 42 VAL B CA 1
ATOM 1328 C C . VAL B 1 42 ? 6.871 -12.883 -7.539 1 98.5 42 VAL B C 1
ATOM 1330 O O . VAL B 1 42 ? 6.73 -12.82 -8.766 1 98.5 42 VAL B O 1
ATOM 1333 N N . GLY B 1 43 ? 7.047 -14.031 -6.902 1 98.5 43 GLY B N 1
ATOM 1334 C CA . GLY B 1 43 ? 6.824 -15.297 -7.57 1 98.5 43 GLY B CA 1
ATOM 1335 C C . GLY B 1 43 ? 5.363 -15.711 -7.59 1 98.5 43 GLY B C 1
ATOM 1336 O O . GLY B 1 43 ? 4.781 -16 -6.543 1 98.5 43 GLY B O 1
ATOM 1337 N N . ALA B 1 44 ? 4.812 -15.68 -8.742 1 98.62 44 ALA B N 1
ATOM 1338 C CA . ALA B 1 44 ? 3.486 -16.25 -8.945 1 98.62 44 ALA B CA 1
ATOM 1339 C C . ALA B 1 44 ? 3.566 -17.766 -9.133 1 98.62 44 ALA B C 1
ATOM 1341 O O . ALA B 1 44 ? 4.016 -18.25 -10.172 1 98.62 44 ALA B O 1
ATOM 1342 N N . ILE B 1 45 ? 3.131 -18.484 -8.148 1 98.25 45 ILE B N 1
ATOM 1343 C CA . ILE B 1 45 ? 3.277 -19.938 -8.133 1 98.25 45 ILE B CA 1
ATOM 1344 C C . ILE B 1 45 ? 1.967 -20.578 -8.562 1 98.25 45 ILE B C 1
ATOM 1346 O O . ILE B 1 45 ? 0.889 -20.172 -8.125 1 98.25 45 ILE B O 1
ATOM 1350 N N . LYS B 1 46 ? 2.014 -21.516 -9.398 1 97.69 46 LYS B N 1
ATOM 1351 C CA . LYS B 1 46 ? 0.887 -22.359 -9.797 1 97.69 46 LYS B CA 1
ATOM 1352 C C . LYS B 1 46 ? 1.183 -23.828 -9.539 1 97.69 46 LYS B C 1
ATOM 1354 O O . LYS B 1 46 ? 2.207 -24.359 -9.984 1 97.69 46 LYS B O 1
ATOM 1359 N N . GLY B 1 47 ? 0.151 -24.469 -8.852 1 95 47 GLY B N 1
ATOM 1360 C CA . GLY B 1 47 ? 0.298 -25.875 -8.57 1 95 47 GLY B CA 1
ATOM 1361 C C . GLY B 1 47 ? 1.001 -26.156 -7.254 1 95 47 GLY B C 1
ATOM 1362 O O . GLY B 1 47 ? 1.15 -25.25 -6.426 1 95 47 GLY B O 1
ATOM 1363 N N . SER B 1 48 ? 1.217 -27.406 -6.973 1 88.94 48 SER B N 1
ATOM 1364 C CA . SER B 1 48 ? 1.858 -27.844 -5.73 1 88.94 48 SER B CA 1
ATOM 1365 C C . SER B 1 48 ? 2.885 -28.938 -5.988 1 88.94 48 SER B C 1
ATOM 1367 O O . SER B 1 48 ? 2.877 -29.562 -7.051 1 88.94 48 SER B O 1
ATOM 1369 N N . GLY B 1 49 ? 3.826 -29.016 -5.078 1 84.5 49 GLY B N 1
ATOM 1370 C CA . GLY B 1 49 ? 4.793 -30.094 -5.125 1 84.5 49 GLY B CA 1
ATOM 1371 C C . GLY B 1 49 ? 5.723 -30.016 -6.32 1 84.5 49 GLY B C 1
ATOM 1372 O O . GLY B 1 49 ? 6.285 -28.953 -6.609 1 84.5 49 GLY B O 1
ATOM 1373 N N . PHE B 1 50 ? 5.961 -31.188 -7.062 1 86.06 50 PHE B N 1
ATOM 1374 C CA . PHE B 1 50 ? 6.938 -31.312 -8.141 1 86.06 50 PHE B CA 1
ATOM 1375 C C . PHE B 1 50 ? 6.426 -30.656 -9.414 1 86.06 50 PHE B C 1
ATOM 1377 O O . PHE B 1 50 ? 7.211 -30.328 -10.305 1 86.06 50 PHE B O 1
ATOM 1384 N N . GLU B 1 51 ? 5.102 -30.438 -9.508 1 88.31 51 GLU B N 1
ATOM 1385 C CA . GLU B 1 51 ? 4.508 -29.875 -10.719 1 88.31 51 GLU B CA 1
ATOM 1386 C C . GLU B 1 51 ? 4.34 -28.375 -10.602 1 88.31 51 GLU B C 1
ATOM 1388 O O . GLU B 1 51 ? 3.717 -27.734 -11.453 1 88.31 51 GLU B O 1
ATOM 1393 N N . GLN B 1 52 ? 4.965 -27.844 -9.609 1 92.75 52 GLN B N 1
ATOM 1394 C CA . GLN B 1 52 ? 4.797 -26.422 -9.344 1 92.75 52 GLN B CA 1
ATOM 1395 C C . GLN B 1 52 ? 5.578 -25.578 -10.352 1 92.75 52 GLN B C 1
ATOM 1397 O O . GLN B 1 52 ? 6.699 -25.922 -10.719 1 92.75 52 GLN B O 1
ATOM 1402 N N . SER B 1 53 ? 4.957 -24.594 -10.93 1 96 53 SER B N 1
ATOM 1403 C CA . SER B 1 53 ? 5.625 -23.609 -11.766 1 96 53 SER B CA 1
ATOM 1404 C C . SER B 1 53 ? 5.59 -22.219 -11.125 1 96 53 SER B C 1
ATOM 1406 O O . SER B 1 53 ? 4.648 -21.891 -10.406 1 96 53 SER B O 1
ATOM 1408 N N . THR B 1 54 ? 6.648 -21.516 -11.32 1 96.69 54 THR B N 1
ATOM 1409 C CA . THR B 1 54 ? 6.734 -20.172 -10.766 1 96.69 54 THR B CA 1
ATOM 1410 C C . THR B 1 54 ? 7.055 -19.141 -11.859 1 96.69 54 THR B C 1
ATOM 1412 O O . THR B 1 54 ? 8.008 -19.328 -12.617 1 96.69 54 THR B O 1
ATOM 1415 N N . THR B 1 55 ? 6.238 -18.109 -11.977 1 97.69 55 THR B N 1
ATOM 1416 C CA . THR B 1 55 ? 6.465 -16.984 -12.875 1 97.69 55 THR B CA 1
ATOM 1417 C C . THR B 1 55 ? 6.809 -15.719 -12.086 1 97.69 55 THR B C 1
ATOM 1419 O O . THR B 1 55 ? 5.98 -15.219 -11.32 1 97.69 55 THR B O 1
ATOM 1422 N N . PRO B 1 56 ? 8.008 -15.195 -12.273 1 97.81 56 PRO B N 1
ATOM 1423 C CA . PRO B 1 56 ? 8.328 -13.945 -11.578 1 97.81 56 PRO B CA 1
ATOM 1424 C C . PRO B 1 56 ? 7.656 -12.727 -12.219 1 97.81 56 PRO B C 1
ATOM 1426 O O . PRO B 1 56 ? 7.621 -12.609 -13.445 1 97.81 56 PRO B O 1
ATOM 1429 N N . VAL B 1 57 ? 7.07 -11.914 -11.438 1 97.75 57 VAL B N 1
ATOM 1430 C CA . VAL B 1 57 ? 6.492 -10.656 -11.906 1 97.75 57 VAL B CA 1
ATOM 1431 C C . VAL B 1 57 ? 7.02 -9.5 -11.055 1 97.75 57 VAL B C 1
ATOM 1433 O O . VAL B 1 57 ? 7.473 -9.703 -9.93 1 97.75 57 VAL B O 1
ATOM 1436 N N . ARG B 1 58 ? 6.938 -8.258 -11.625 1 96.69 58 ARG B N 1
ATOM 1437 C CA . ARG B 1 58 ? 7.414 -7.062 -10.93 1 96.69 58 ARG B CA 1
ATOM 1438 C C . ARG B 1 58 ? 6.25 -6.219 -10.43 1 96.69 58 ARG B C 1
ATOM 1440 O O . ARG B 1 58 ? 5.418 -5.766 -11.219 1 96.69 58 ARG B O 1
ATOM 1447 N N . VAL B 1 59 ? 6.246 -6.082 -9.117 1 97.81 59 VAL B N 1
ATOM 1448 C CA . VAL B 1 59 ? 5.215 -5.27 -8.477 1 97.81 59 VAL B CA 1
ATOM 1449 C C . VAL B 1 59 ? 5.84 -4 -7.906 1 97.81 59 VAL B C 1
ATOM 1451 O O . VAL B 1 59 ? 6.629 -4.062 -6.957 1 97.81 59 VAL B O 1
ATOM 1454 N N . PRO B 1 60 ? 5.484 -2.789 -8.5 1 96.69 60 PRO B N 1
ATOM 1455 C CA . PRO B 1 60 ? 6.004 -1.564 -7.895 1 96.69 60 PRO B CA 1
ATOM 1456 C C . PRO B 1 60 ? 5.551 -1.387 -6.445 1 96.69 60 PRO B C 1
ATOM 1458 O O . PRO B 1 60 ? 4.414 -1.727 -6.105 1 96.69 60 PRO B O 1
ATOM 1461 N N . PHE B 1 61 ? 6.488 -0.845 -5.602 1 97.12 61 PHE B N 1
ATOM 1462 C CA . PHE B 1 61 ? 6.082 -0.52 -4.238 1 97.12 61 PHE B CA 1
ATOM 1463 C C . PHE B 1 61 ? 4.93 0.477 -4.238 1 97.12 61 PHE B C 1
ATOM 1465 O O . PHE B 1 61 ? 4.91 1.412 -5.043 1 97.12 61 PHE B O 1
ATOM 1472 N N . GLY B 1 62 ? 3.969 0.256 -3.322 1 97.06 62 GLY B N 1
ATOM 1473 C CA . GLY B 1 62 ? 2.947 1.243 -3.012 1 97.06 62 GLY B CA 1
ATOM 1474 C C . GLY B 1 62 ? 1.896 1.374 -4.098 1 97.06 62 GLY B C 1
ATOM 1475 O O . GLY B 1 62 ? 1.25 2.416 -4.223 1 97.06 62 GLY B O 1
ATOM 1476 N N . ARG B 1 63 ? 1.782 0.404 -4.895 1 96.5 63 ARG B N 1
ATOM 1477 C CA . ARG B 1 63 ? 0.786 0.436 -5.961 1 96.5 63 ARG B CA 1
ATOM 1478 C C . ARG B 1 63 ? 0.132 -0.93 -6.137 1 96.5 63 ARG B C 1
ATOM 1480 O O . ARG B 1 63 ? 0.816 -1.924 -6.387 1 96.5 63 ARG B O 1
ATOM 1487 N N . LEU B 1 64 ? -1.189 -0.891 -5.996 1 97.69 64 LEU B N 1
ATOM 1488 C CA . LEU B 1 64 ? -1.91 -2.111 -6.344 1 97.69 64 LEU B CA 1
ATOM 1489 C C . LEU B 1 64 ? -1.667 -2.492 -7.801 1 97.69 64 LEU B C 1
ATOM 1491 O O . LEU B 1 64 ? -1.891 -1.683 -8.703 1 97.69 64 LEU B O 1
ATOM 1495 N N . THR B 1 65 ? -1.263 -3.764 -8.023 1 97.75 65 THR B N 1
ATOM 1496 C CA . THR B 1 65 ? -0.846 -4.184 -9.359 1 97.75 65 THR B CA 1
ATOM 1497 C C . THR B 1 65 ? -1.511 -5.5 -9.742 1 97.75 65 THR B C 1
ATOM 1499 O O . THR B 1 65 ? -1.611 -6.414 -8.922 1 97.75 65 THR B O 1
ATOM 1502 N N . HIS B 1 66 ? -1.956 -5.551 -10.969 1 98.25 66 HIS B N 1
ATOM 1503 C CA . HIS B 1 66 ? -2.633 -6.723 -11.516 1 98.25 66 HIS B CA 1
ATOM 1504 C C . HIS B 1 66 ? -1.913 -7.238 -12.758 1 98.25 66 HIS B C 1
ATOM 1506 O O . HIS B 1 66 ? -1.331 -6.457 -13.516 1 98.25 66 HIS B O 1
ATOM 1512 N N . PHE B 1 67 ? -1.959 -8.508 -12.906 1 97.12 67 PHE B N 1
ATOM 1513 C CA . PHE B 1 67 ? -1.489 -9.156 -14.125 1 97.12 67 PHE B CA 1
ATOM 1514 C C . PHE B 1 67 ? -2.58 -10.031 -14.727 1 97.12 67 PHE B C 1
ATOM 1516 O O . PHE B 1 67 ? -3.09 -10.938 -14.062 1 97.12 67 PHE B O 1
ATOM 1523 N N . ASP B 1 68 ? -2.85 -9.812 -15.969 1 95.44 68 ASP B N 1
ATOM 1524 C CA . ASP B 1 68 ? -3.916 -10.547 -16.641 1 95.44 68 ASP B CA 1
ATOM 1525 C C . ASP B 1 68 ? -3.473 -11.969 -16.984 1 95.44 68 ASP B C 1
ATOM 1527 O O . ASP B 1 68 ? -2.312 -12.195 -17.328 1 95.44 68 ASP B O 1
ATOM 1531 N N . LYS B 1 69 ? -4.445 -12.938 -16.875 1 95.56 69 LYS B N 1
ATOM 1532 C CA . LYS B 1 69 ? -4.293 -14.32 -17.312 1 95.56 69 LYS B CA 1
ATOM 1533 C C . LYS B 1 69 ? -3.082 -14.977 -16.656 1 95.56 69 LYS B C 1
ATOM 1535 O O . LYS B 1 69 ? -2.289 -15.641 -17.328 1 95.56 69 LYS B O 1
ATOM 1540 N N . LEU B 1 70 ? -2.828 -14.688 -15.422 1 97.88 70 LEU B N 1
ATOM 1541 C CA . LEU B 1 70 ? -1.773 -15.305 -14.625 1 97.88 70 LEU B CA 1
ATOM 1542 C C . LEU B 1 70 ? -2.361 -16.062 -13.438 1 97.88 70 LEU B C 1
ATOM 1544 O O . LEU B 1 70 ? -2.559 -15.477 -12.367 1 97.88 70 LEU B O 1
ATOM 1548 N N . PRO B 1 71 ? -2.676 -17.344 -13.742 1 97.69 71 PRO B N 1
ATOM 1549 C CA . PRO B 1 71 ? -3.252 -18.141 -12.656 1 97.69 71 PRO B CA 1
ATOM 1550 C C . PRO B 1 71 ? -2.248 -18.438 -11.547 1 97.69 71 PRO B C 1
ATOM 1552 O O . PRO B 1 71 ? -1.07 -18.688 -11.82 1 97.69 71 PRO B O 1
ATOM 1555 N N . ILE B 1 72 ? -2.732 -18.422 -10.242 1 98.5 72 ILE B N 1
ATOM 1556 C CA . ILE B 1 72 ? -1.822 -18.641 -9.117 1 98.5 72 ILE B CA 1
ATOM 1557 C C . ILE B 1 72 ? -2.48 -19.547 -8.086 1 98.5 72 ILE B C 1
ATOM 1559 O O . ILE B 1 72 ? -3.709 -19.625 -8.008 1 98.5 72 ILE B O 1
ATOM 1563 N N . THR B 1 73 ? -1.673 -20.219 -7.367 1 98.62 73 THR B N 1
ATOM 1564 C CA . THR B 1 73 ? -2.102 -20.938 -6.164 1 98.62 73 THR B CA 1
ATOM 1565 C C . THR B 1 73 ? -1.42 -20.344 -4.926 1 98.62 73 THR B C 1
ATOM 1567 O O . THR B 1 73 ? -1.919 -20.5 -3.811 1 98.62 73 THR B O 1
ATOM 1570 N N . SER B 1 74 ? -0.28 -19.734 -5.129 1 98.44 74 SER B N 1
ATOM 1571 C CA . SER B 1 74 ? 0.473 -19.109 -4.047 1 98.44 74 SER B CA 1
ATOM 1572 C C . SER B 1 74 ? 1.317 -17.938 -4.559 1 98.44 74 SER B C 1
ATOM 1574 O O . SER B 1 74 ? 1.497 -17.781 -5.77 1 98.44 74 SER B O 1
ATOM 1576 N N . LEU B 1 75 ? 1.748 -17.109 -3.619 1 98.69 75 LEU B N 1
ATOM 1577 C CA . LEU B 1 75 ? 2.621 -15.977 -3.914 1 98.69 75 LEU B CA 1
ATOM 1578 C C . LEU B 1 75 ? 3.791 -15.922 -2.938 1 98.69 75 LEU B C 1
ATOM 1580 O O . LEU B 1 75 ? 3.625 -16.188 -1.746 1 98.69 75 LEU B O 1
ATOM 1584 N N . GLU B 1 76 ? 4.871 -15.578 -3.457 1 98.44 76 GLU B N 1
ATOM 1585 C CA . GLU B 1 76 ? 6.051 -15.438 -2.607 1 98.44 76 GLU B CA 1
ATOM 1586 C C . GLU B 1 76 ? 6.902 -14.242 -3.041 1 98.44 76 GLU B C 1
ATOM 1588 O O . GLU B 1 76 ? 6.859 -13.836 -4.203 1 98.44 76 GLU B O 1
ATOM 1593 N N . ILE B 1 77 ? 7.629 -13.672 -2.08 1 98.5 77 ILE B N 1
ATOM 1594 C CA . ILE B 1 77 ? 8.602 -12.641 -2.426 1 98.5 77 ILE B CA 1
ATOM 1595 C C . ILE B 1 77 ? 9.93 -13.289 -2.807 1 98.5 77 ILE B C 1
ATOM 1597 O O . ILE B 1 77 ? 10.484 -14.078 -2.039 1 98.5 77 ILE B O 1
ATOM 1601 N N . ARG B 1 78 ? 10.406 -12.977 -3.975 1 96.88 78 ARG B N 1
ATOM 1602 C CA . ARG B 1 78 ? 11.672 -13.523 -4.438 1 96.88 78 ARG B CA 1
ATOM 1603 C C . ARG B 1 78 ? 12.812 -12.531 -4.238 1 96.88 78 ARG B C 1
ATOM 1605 O O . ARG B 1 78 ? 13.977 -12.914 -4.172 1 96.88 78 ARG B O 1
ATOM 1612 N N . GLY B 1 79 ? 12.469 -11.227 -4.227 1 95.62 79 GLY B N 1
ATOM 1613 C CA . GLY B 1 79 ? 13.492 -10.219 -3.996 1 95.62 79 GLY B CA 1
ATOM 1614 C C . GLY B 1 79 ? 13.008 -8.812 -4.273 1 95.62 79 GLY B C 1
ATOM 1615 O O . GLY B 1 79 ? 11.836 -8.602 -4.594 1 95.62 79 GLY B O 1
ATOM 1616 N N . VAL B 1 80 ? 13.914 -7.832 -4.004 1 95.38 80 VAL B N 1
ATOM 1617 C CA . VAL B 1 80 ? 13.664 -6.414 -4.246 1 95.38 80 VAL B CA 1
ATOM 1618 C C . VAL B 1 80 ? 14.656 -5.887 -5.285 1 95.38 80 VAL B C 1
ATOM 1620 O O . VAL B 1 80 ? 15.836 -6.242 -5.266 1 95.38 80 VAL B O 1
ATOM 1623 N N . MET B 1 81 ? 14.117 -5.16 -6.27 1 92.94 81 MET B N 1
ATOM 1624 C CA . MET B 1 81 ? 14.961 -4.496 -7.258 1 92.94 81 MET B CA 1
ATOM 1625 C C . MET B 1 81 ? 14.773 -2.982 -7.207 1 92.94 81 MET B C 1
ATOM 1627 O O . MET B 1 81 ? 13.656 -2.488 -7.383 1 92.94 81 MET B O 1
ATOM 1631 N N . VAL B 1 82 ? 15.867 -2.268 -6.93 1 91.69 82 VAL B N 1
ATOM 1632 C CA . VAL B 1 82 ? 15.859 -0.809 -6.93 1 91.69 82 VAL B CA 1
ATOM 1633 C C . VAL B 1 82 ? 16.891 -0.288 -7.926 1 91.69 82 VAL B C 1
ATOM 1635 O O . VAL B 1 82 ? 18.078 -0.614 -7.824 1 91.69 82 VAL B O 1
ATOM 1638 N N . SER B 1 83 ? 16.578 0.378 -9.031 1 86 83 SER B N 1
ATOM 1639 C CA . SER B 1 83 ? 17.5 0.774 -10.102 1 86 83 SER B CA 1
ATOM 1640 C C . SER B 1 83 ? 17.875 2.248 -9.992 1 86 83 SER B C 1
ATOM 1642 O O . SER B 1 83 ? 18.828 2.699 -10.625 1 86 83 SER B O 1
ATOM 1644 N N . GLY B 1 84 ? 17.359 3.119 -9.219 1 80.62 84 GLY B N 1
ATOM 1645 C CA . GLY B 1 84 ? 17.703 4.527 -9.102 1 80.62 84 GLY B CA 1
ATOM 1646 C C . GLY B 1 84 ? 18.938 4.773 -8.258 1 80.62 84 GLY B C 1
ATOM 1647 O O . GLY B 1 84 ? 19.156 4.082 -7.254 1 80.62 84 GLY B O 1
ATOM 1648 N N . ASN B 1 85 ? 19.828 5.73 -8.945 1 77.94 85 ASN B N 1
ATOM 1649 C CA . ASN B 1 85 ? 21.031 6.105 -8.195 1 77.94 85 ASN B CA 1
ATOM 1650 C C . ASN B 1 85 ? 20.672 6.758 -6.863 1 77.94 85 ASN B C 1
ATOM 1652 O O . ASN B 1 85 ? 19.734 7.539 -6.781 1 77.94 85 ASN B O 1
ATOM 1656 N N . ASP B 1 86 ? 21.172 6.168 -5.762 1 85.75 86 ASP B N 1
ATOM 1657 C CA . ASP B 1 86 ? 21.125 6.809 -4.449 1 85.75 86 ASP B CA 1
ATOM 1658 C C . ASP B 1 86 ? 19.797 6.52 -3.738 1 85.75 86 ASP B C 1
ATOM 1660 O O . ASP B 1 86 ? 19.422 7.23 -2.803 1 85.75 86 ASP B O 1
ATOM 1664 N N . LEU B 1 87 ? 19.062 5.629 -4.379 1 89.44 87 LEU B N 1
ATOM 1665 C CA . LEU B 1 87 ? 17.859 5.238 -3.656 1 89.44 87 LEU B CA 1
ATOM 1666 C C . LEU B 1 87 ? 18.172 4.188 -2.598 1 89.44 87 LEU B C 1
ATOM 1668 O O . LEU B 1 87 ? 18.969 3.275 -2.84 1 89.44 87 LEU B O 1
ATOM 1672 N N . PRO B 1 88 ? 17.562 4.441 -1.457 1 90.38 88 PRO B N 1
ATOM 1673 C CA . PRO B 1 88 ? 17.781 3.412 -0.437 1 90.38 88 PRO B CA 1
ATOM 1674 C C . PRO B 1 88 ? 17.109 2.084 -0.792 1 90.38 88 PRO B C 1
ATOM 1676 O O . PRO B 1 88 ? 15.984 2.068 -1.306 1 90.38 88 PRO B O 1
ATOM 1679 N N . VAL B 1 89 ? 17.797 1.037 -0.616 1 90.12 89 VAL B N 1
ATOM 1680 C CA . VAL B 1 89 ? 17.25 -0.295 -0.854 1 90.12 89 VAL B CA 1
ATOM 1681 C C . VAL B 1 89 ? 16.781 -0.901 0.464 1 90.12 89 VAL B C 1
ATOM 1683 O O . VAL B 1 89 ? 17.578 -1.14 1.371 1 90.12 89 VAL B O 1
ATOM 1686 N N . PRO B 1 90 ? 15.516 -1.103 0.498 1 93.5 90 PRO B N 1
ATOM 1687 C CA . PRO B 1 90 ? 15.062 -1.719 1.747 1 93.5 90 PRO B CA 1
ATOM 1688 C C . PRO B 1 90 ? 15.57 -3.15 1.916 1 93.5 90 PRO B C 1
ATOM 1690 O O . PRO B 1 90 ? 15.812 -3.844 0.926 1 93.5 90 PRO B O 1
ATOM 1693 N N . LYS B 1 91 ? 15.742 -3.51 3.225 1 92.56 91 LYS B N 1
ATOM 1694 C CA . LYS B 1 91 ? 16 -4.918 3.504 1 92.56 91 LYS B CA 1
ATOM 1695 C C . LYS B 1 91 ? 14.812 -5.789 3.1 1 92.56 91 LYS B C 1
ATOM 1697 O O . LYS B 1 91 ? 13.656 -5.406 3.312 1 92.56 91 LYS B O 1
ATOM 1702 N N . ASP B 1 92 ? 15.039 -7.004 2.611 1 91.94 92 ASP B N 1
ATOM 1703 C CA . ASP B 1 92 ? 13.984 -7.914 2.18 1 91.94 92 ASP B CA 1
ATOM 1704 C C . ASP B 1 92 ? 13.031 -8.227 3.328 1 91.94 92 ASP B C 1
ATOM 1706 O O . ASP B 1 92 ? 11.828 -8.406 3.113 1 91.94 92 ASP B O 1
ATOM 1710 N N . GLU B 1 93 ? 13.602 -8.273 4.512 1 94.56 93 GLU B N 1
ATOM 1711 C CA . GLU B 1 93 ? 12.812 -8.672 5.676 1 94.56 93 GLU B CA 1
ATOM 1712 C C . GLU B 1 93 ? 11.781 -7.605 6.031 1 94.56 93 GLU B C 1
ATOM 1714 O O . GLU B 1 93 ? 10.844 -7.875 6.781 1 94.56 93 GLU B O 1
ATOM 1719 N N . LYS B 1 94 ? 11.961 -6.43 5.504 1 97.19 94 LYS B N 1
ATOM 1720 C CA . LYS B 1 94 ? 11.062 -5.32 5.836 1 97.19 94 LYS B CA 1
ATOM 1721 C C . LYS B 1 94 ? 9.992 -5.148 4.766 1 97.19 94 LYS B C 1
ATOM 1723 O O . LYS B 1 94 ? 9.188 -4.211 4.832 1 97.19 94 LYS B O 1
ATOM 1728 N N . VAL B 1 95 ? 10 -6.004 3.82 1 98.31 95 VAL B N 1
ATOM 1729 C CA . VAL B 1 95 ? 9.031 -5.906 2.736 1 98.31 95 VAL B CA 1
ATOM 1730 C C . VAL B 1 95 ? 7.855 -6.84 3.006 1 98.31 95 VAL B C 1
ATOM 1732 O O . VAL B 1 95 ? 8.047 -7.984 3.428 1 98.31 95 VAL B O 1
ATOM 1735 N N . ARG B 1 96 ? 6.621 -6.293 2.852 1 98.69 96 ARG B N 1
ATOM 1736 C CA . ARG B 1 96 ? 5.383 -7.059 2.953 1 98.69 96 ARG B CA 1
ATOM 1737 C C . ARG B 1 96 ? 4.52 -6.863 1.71 1 98.69 96 ARG B C 1
ATOM 1739 O O . ARG B 1 96 ? 4.465 -5.77 1.148 1 98.69 96 ARG B O 1
ATOM 1746 N N . CYS B 1 97 ? 3.895 -7.906 1.381 1 98.81 97 CYS B N 1
ATOM 1747 C CA . CYS B 1 97 ? 2.936 -7.836 0.283 1 98.81 97 CYS B CA 1
ATOM 1748 C C . CYS B 1 97 ? 1.632 -8.531 0.652 1 98.81 97 CYS B C 1
ATOM 1750 O O . CYS B 1 97 ? 1.6 -9.352 1.573 1 98.81 97 CYS B O 1
ATOM 1752 N N . ARG B 1 98 ? 0.602 -8.148 -0.002 1 98.81 98 ARG B N 1
ATOM 1753 C CA . ARG B 1 98 ? -0.701 -8.781 0.183 1 98.81 98 ARG B CA 1
ATOM 1754 C C . ARG B 1 98 ? -1.519 -8.734 -1.104 1 98.81 98 ARG B C 1
ATOM 1756 O O . ARG B 1 98 ? -1.529 -7.719 -1.804 1 98.81 98 ARG B O 1
ATOM 1763 N N . ARG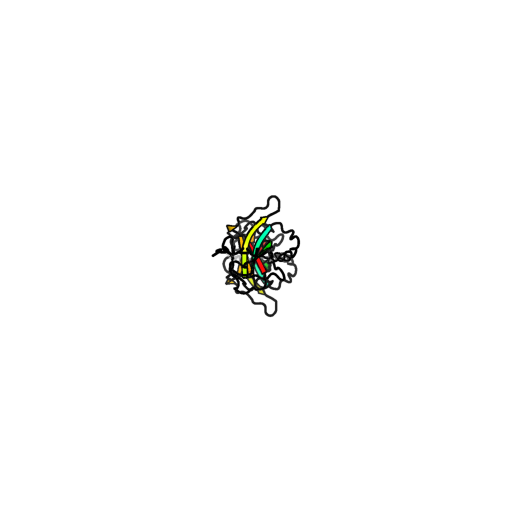 B 1 99 ? -2.143 -9.812 -1.355 1 98.88 99 ARG B N 1
ATOM 1764 C CA . ARG B 1 99 ? -3.066 -9.898 -2.482 1 98.88 99 ARG B CA 1
ATOM 1765 C C . ARG B 1 99 ? -4.461 -9.43 -2.086 1 98.88 99 ARG B C 1
ATOM 1767 O O . ARG B 1 99 ? -4.945 -9.75 -0.998 1 98.88 99 ARG B O 1
ATOM 1774 N N . TYR B 1 100 ? -5.137 -8.75 -2.953 1 98.31 100 TYR B N 1
ATOM 1775 C CA . TYR B 1 100 ? -6.531 -8.336 -2.846 1 98.31 100 TYR B CA 1
ATOM 1776 C C . TYR B 1 100 ? -7.359 -8.898 -3.994 1 98.31 100 TYR B C 1
ATOM 1778 O O . TYR B 1 100 ? -6.836 -9.148 -5.082 1 98.31 100 TYR B O 1
ATOM 1786 N N . LYS B 1 101 ? -8.617 -9.031 -3.791 1 97.06 101 LYS B N 1
ATOM 1787 C CA . LYS B 1 101 ? -9.5 -9.641 -4.785 1 97.06 101 LYS B CA 1
ATOM 1788 C C . LYS B 1 101 ? -9.977 -8.602 -5.801 1 97.06 101 LYS B C 1
ATOM 1790 O O . LYS B 1 101 ? -10.422 -8.953 -6.891 1 97.06 101 LYS B O 1
ATOM 1795 N N . ASP B 1 102 ? -9.922 -7.34 -5.406 1 94.94 102 ASP B N 1
ATOM 1796 C CA . ASP B 1 102 ? -10.5 -6.297 -6.246 1 94.94 102 ASP B CA 1
ATOM 1797 C C . ASP B 1 102 ? -9.492 -5.18 -6.508 1 94.94 102 ASP B C 1
ATOM 1799 O O . ASP B 1 102 ? -8.508 -5.039 -5.781 1 94.94 102 ASP B O 1
ATOM 1803 N N . GLN B 1 103 ? -9.75 -4.324 -7.504 1 94.06 103 GLN B N 1
ATOM 1804 C CA . GLN B 1 103 ? -8.82 -3.305 -7.973 1 94.06 103 GLN B CA 1
ATOM 1805 C C . GLN B 1 103 ? -8.75 -2.133 -6.996 1 94.06 103 GLN B C 1
ATOM 1807 O O . GLN B 1 103 ? -7.871 -1.276 -7.109 1 94.06 103 GLN B O 1
ATOM 1812 N N . TYR B 1 104 ? -9.617 -2.104 -6.055 1 94 104 TYR B N 1
ATOM 1813 C CA . TYR B 1 104 ? -9.664 -0.978 -5.129 1 94 104 TYR B CA 1
ATOM 1814 C C . TYR B 1 104 ? -8.992 -1.333 -3.807 1 94 104 TYR B C 1
ATOM 1816 O O . TYR B 1 104 ? -8.852 -0.483 -2.924 1 94 104 TYR B O 1
ATOM 1824 N N . GLY B 1 105 ? -8.57 -2.582 -3.633 1 96.62 105 GLY B N 1
ATOM 1825 C CA . GLY B 1 105 ? -7.887 -3.004 -2.422 1 96.62 105 GLY B CA 1
ATOM 1826 C C . GLY B 1 105 ? -8.805 -3.092 -1.216 1 96.62 105 GLY B C 1
ATOM 1827 O O . GLY B 1 105 ? -8.383 -2.816 -0.089 1 96.62 105 GLY B O 1
ATOM 1828 N N . LEU B 1 106 ? -10.07 -3.459 -1.496 1 96.69 106 LEU B N 1
ATOM 1829 C CA . LEU B 1 106 ? -11.039 -3.441 -0.404 1 96.69 106 LEU B CA 1
ATOM 1830 C C . LEU B 1 106 ? -11.258 -4.844 0.15 1 96.69 106 LEU B C 1
ATOM 1832 O O . LEU B 1 106 ? -11.664 -5.004 1.304 1 96.69 106 LEU B O 1
ATOM 1836 N N . GLN B 1 107 ? -11.047 -5.852 -0.676 1 96.25 107 GLN B N 1
ATOM 1837 C CA . GLN B 1 107 ? -11.273 -7.23 -0.267 1 96.25 107 GLN B CA 1
ATOM 1838 C C . GLN B 1 107 ? -9.969 -8.023 -0.231 1 96.25 107 GLN B C 1
ATOM 1840 O O . GLN B 1 107 ? -9.312 -8.18 -1.259 1 96.25 107 GLN B O 1
ATOM 1845 N N . LEU B 1 108 ? -9.68 -8.516 0.974 1 97.75 108 LEU B N 1
ATOM 1846 C CA . LEU B 1 108 ? -8.445 -9.281 1.131 1 97.75 108 LEU B CA 1
ATOM 1847 C C . LEU B 1 108 ? -8.492 -10.562 0.303 1 97.75 108 LEU B C 1
ATOM 1849 O O . LEU B 1 108 ? -9.531 -11.211 0.222 1 97.75 108 LEU B O 1
ATOM 1853 N N . GLY B 1 109 ? -7.34 -10.891 -0.253 1 98.31 109 GLY B N 1
ATOM 1854 C CA . GLY B 1 109 ? -7.281 -12.086 -1.087 1 98.31 109 GLY B CA 1
ATOM 1855 C C . GLY B 1 109 ? -6.246 -13.094 -0.616 1 98.31 109 GLY B C 1
ATOM 1856 O O . GLY B 1 109 ? -6.172 -14.203 -1.144 1 98.31 109 GLY B O 1
ATOM 1857 N N . SER B 1 110 ? -5.496 -12.727 0.307 1 98.56 110 SER B N 1
ATOM 1858 C CA . SER B 1 110 ? -4.492 -13.602 0.901 1 98.56 110 SER B CA 1
ATOM 1859 C C . SER B 1 110 ? -4.055 -13.086 2.27 1 98.56 110 SER B C 1
ATOM 1861 O O . SER B 1 110 ? -4.367 -11.953 2.645 1 98.56 110 SER B O 1
ATOM 1863 N N . ALA B 1 111 ? -3.33 -13.93 3.025 1 98.12 111 ALA B N 1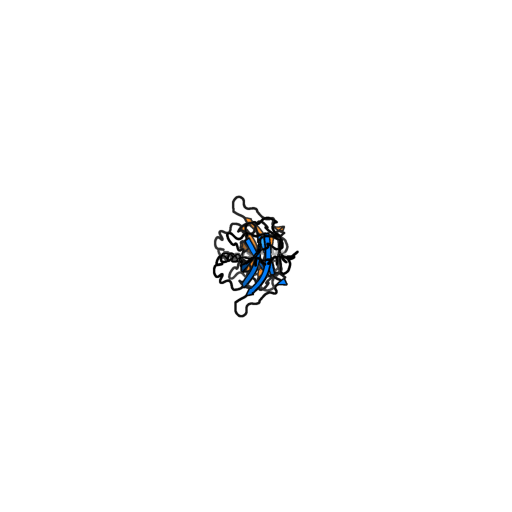
ATOM 1864 C CA . ALA B 1 111 ? -2.514 -13.43 4.129 1 98.12 111 ALA B CA 1
ATOM 1865 C C . ALA B 1 111 ? -1.381 -12.547 3.617 1 98.12 111 ALA B C 1
ATOM 1867 O O . ALA B 1 111 ? -1.024 -12.602 2.438 1 98.12 111 ALA B O 1
ATOM 1868 N N . GLU B 1 112 ? -0.977 -11.703 4.523 1 98.38 112 GLU B N 1
ATOM 1869 C CA . GLU B 1 112 ? 0.256 -10.992 4.199 1 98.38 112 GLU B CA 1
ATOM 1870 C C . GLU B 1 112 ? 1.423 -11.953 4.023 1 98.38 112 GLU B C 1
ATOM 1872 O O . GLU B 1 112 ? 1.562 -12.914 4.789 1 98.38 112 GLU B O 1
ATOM 1877 N N . PHE B 1 113 ? 2.291 -11.719 3.035 1 98.62 113 PHE B N 1
ATOM 1878 C CA . PHE B 1 113 ? 3.449 -12.586 2.846 1 98.62 113 PHE B CA 1
ATOM 1879 C C . PHE B 1 113 ? 4.734 -11.773 2.828 1 98.62 113 PHE B C 1
ATOM 1881 O O . PHE B 1 113 ? 4.707 -10.562 2.609 1 98.62 113 PHE B O 1
ATOM 1888 N N . LYS B 1 114 ? 5.785 -12.398 3.158 1 98.44 114 LYS B N 1
ATOM 1889 C CA . LYS B 1 114 ? 7.117 -11.812 3.281 1 98.44 114 LYS B CA 1
ATOM 1890 C C . LYS B 1 114 ? 8.195 -12.789 2.824 1 98.44 114 LYS B C 1
ATOM 1892 O O . LYS B 1 114 ? 7.887 -13.93 2.455 1 98.44 114 LYS B O 1
ATOM 1897 N N . LYS B 1 115 ? 9.422 -12.289 2.744 1 97.38 115 LYS B N 1
ATOM 1898 C CA . LYS B 1 115 ? 10.508 -13.188 2.367 1 97.38 115 LYS B CA 1
ATOM 1899 C C . LYS B 1 115 ? 10.539 -14.422 3.264 1 97.38 115 LYS B C 1
ATOM 1901 O O . LYS B 1 115 ? 10.508 -14.305 4.492 1 97.38 115 LYS B O 1
ATOM 1906 N N . GLY B 1 116 ? 10.523 -15.562 2.648 1 96.5 116 GLY B N 1
ATOM 1907 C CA . GLY B 1 116 ? 10.609 -16.812 3.387 1 96.5 116 GLY B CA 1
ATOM 1908 C C . GLY B 1 116 ? 9.258 -17.344 3.832 1 96.5 116 GLY B C 1
ATOM 1909 O O . GLY B 1 116 ? 9.164 -18.453 4.348 1 96.5 116 GLY B O 1
ATOM 1910 N N . LYS B 1 117 ? 8.188 -16.547 3.711 1 98 117 LYS B N 1
ATOM 1911 C CA . LYS B 1 117 ? 6.84 -16.984 4.059 1 98 117 LYS B CA 1
ATOM 1912 C C . LYS B 1 117 ? 5.852 -16.656 2.945 1 98 117 LYS B C 1
ATOM 1914 O O . LYS B 1 117 ? 5.32 -15.539 2.889 1 98 117 LYS B O 1
ATOM 1919 N N . GLN B 1 118 ? 5.531 -17.609 2.164 1 97.88 118 GLN B N 1
ATOM 1920 C CA . GLN B 1 118 ? 4.637 -17.406 1.028 1 97.88 118 GLN B CA 1
ATOM 1921 C C . GLN B 1 118 ? 3.184 -17.297 1.486 1 97.88 118 GLN B C 1
ATOM 1923 O O . GLN B 1 118 ? 2.854 -17.656 2.619 1 97.88 118 GLN B O 1
ATOM 1928 N N . ALA B 1 119 ? 2.371 -16.734 0.712 1 98.69 119 ALA B N 1
ATOM 1929 C CA . ALA B 1 119 ? 0.923 -16.766 0.911 1 98.69 119 ALA B CA 1
ATOM 1930 C C . ALA B 1 119 ? 0.283 -17.906 0.116 1 98.69 119 ALA B C 1
ATOM 1932 O O . ALA B 1 119 ? 0.281 -17.875 -1.117 1 98.69 119 ALA B O 1
ATOM 1933 N N . ASP B 1 120 ? -0.286 -18.859 0.787 1 97.94 120 ASP B N 1
ATOM 1934 C CA . ASP B 1 120 ? -1.066 -19.906 0.131 1 97.94 120 ASP B CA 1
ATOM 1935 C C . ASP B 1 120 ? -2.51 -19.453 -0.087 1 97.94 120 ASP B C 1
ATOM 1937 O O . ASP B 1 120 ? -3.223 -19.141 0.872 1 97.94 120 ASP B O 1
ATOM 1941 N N . ILE B 1 121 ? -2.922 -19.391 -1.274 1 98.12 121 ILE B N 1
ATOM 1942 C CA . ILE B 1 121 ? -4.191 -18.766 -1.624 1 98.12 121 ILE B CA 1
ATOM 1943 C C . ILE B 1 121 ? -5.262 -19.844 -1.811 1 98.12 121 ILE B C 1
ATOM 1945 O O . ILE B 1 121 ? -6.371 -19.719 -1.28 1 98.12 121 ILE B O 1
ATOM 1949 N N . SER B 1 122 ? -4.965 -20.828 -2.619 1 95.56 122 SER B N 1
ATOM 1950 C CA . SER B 1 122 ? -5.938 -21.875 -2.947 1 95.56 122 SER B CA 1
ATOM 1951 C C . SER B 1 122 ? -5.246 -23.125 -3.475 1 95.56 122 SER B C 1
ATOM 1953 O O . SER B 1 122 ? -4.113 -23.062 -3.957 1 95.56 122 SER B O 1
ATOM 1955 N N . THR B 1 123 ? -5.883 -24.234 -3.34 1 93.56 123 THR B N 1
ATOM 1956 C CA . THR B 1 123 ? -5.383 -25.469 -3.938 1 93.56 123 THR B CA 1
ATOM 1957 C C . THR B 1 123 ? -5.562 -25.453 -5.453 1 93.56 123 THR B C 1
ATOM 1959 O O . THR B 1 123 ? -4.715 -25.953 -6.191 1 93.56 123 THR B O 1
ATOM 1962 N N . ASN B 1 124 ? -6.738 -24.891 -5.867 1 94.38 124 ASN B N 1
ATOM 1963 C CA . ASN B 1 124 ? -6.973 -24.688 -7.293 1 94.38 124 ASN B CA 1
ATOM 1964 C C . ASN B 1 124 ? -6.527 -23.297 -7.73 1 94.38 124 ASN B C 1
ATOM 1966 O O . ASN B 1 124 ? -6.621 -22.328 -6.965 1 94.38 124 ASN B O 1
ATOM 1970 N N . SER B 1 125 ? -6.082 -23.234 -8.984 1 96.12 125 SER B N 1
ATOM 1971 C CA . SER B 1 125 ? -5.59 -21.953 -9.469 1 96.12 125 SER B CA 1
ATOM 1972 C C . SER B 1 125 ? -6.707 -20.906 -9.523 1 96.12 125 SER B C 1
ATOM 1974 O O . SER B 1 125 ? -7.836 -21.234 -9.898 1 96.12 125 SER B O 1
ATOM 1976 N N . VAL B 1 126 ? -6.391 -19.719 -9.086 1 98.06 126 VAL B N 1
ATOM 1977 C CA . VAL B 1 126 ? -7.289 -18.578 -9.195 1 98.06 126 VAL B CA 1
ATOM 1978 C C . VAL B 1 126 ? -6.594 -17.438 -9.945 1 98.06 126 VAL B C 1
ATOM 1980 O O . VAL B 1 126 ? -5.391 -17.516 -10.203 1 98.06 126 VAL B O 1
ATOM 1983 N N . ASP B 1 127 ? -7.363 -16.422 -10.32 1 97.44 127 ASP B N 1
ATOM 1984 C CA . ASP B 1 127 ? -6.789 -15.234 -10.945 1 97.44 127 ASP B CA 1
ATOM 1985 C C . ASP B 1 127 ? -5.785 -14.555 -10.016 1 97.44 127 ASP B C 1
ATOM 1987 O O . ASP B 1 127 ? -5.93 -14.609 -8.797 1 97.44 127 ASP B O 1
ATOM 1991 N N . PHE B 1 128 ? -4.812 -13.906 -10.602 1 98.5 128 PHE B N 1
ATOM 1992 C CA . PHE B 1 128 ? -3.732 -13.242 -9.883 1 98.5 128 PHE B CA 1
ATOM 1993 C C . PHE B 1 128 ? -4.285 -12.242 -8.875 1 98.5 128 PHE B C 1
ATOM 1995 O O . PHE B 1 128 ? -3.709 -12.047 -7.801 1 98.5 128 PHE B O 1
ATOM 2002 N N . GLY B 1 129 ? -5.402 -11.586 -9.117 1 98.44 129 GLY B N 1
ATOM 2003 C CA . GLY B 1 129 ? -5.918 -10.508 -8.297 1 98.44 129 GLY B CA 1
ATOM 2004 C C . GLY B 1 129 ? -5.066 -9.25 -8.367 1 98.44 129 GLY B C 1
ATOM 2005 O O . GLY B 1 129 ? -4.633 -8.844 -9.445 1 98.44 129 GLY B O 1
ATOM 2006 N N . TRP B 1 130 ? -5.016 -8.578 -7.266 1 98.31 130 TRP B N 1
ATOM 2007 C CA . TRP B 1 130 ? -4.234 -7.355 -7.125 1 98.31 130 TRP B CA 1
ATOM 2008 C C . TRP B 1 130 ? -3.273 -7.453 -5.945 1 98.31 130 TRP B C 1
ATOM 2010 O O . TRP B 1 130 ? -3.674 -7.832 -4.84 1 98.31 130 TRP B O 1
ATOM 2020 N N . VAL B 1 131 ? -2.02 -7.102 -6.203 1 98.88 131 VAL B N 1
ATOM 2021 C CA . VAL B 1 131 ? -1.031 -7.262 -5.145 1 98.88 131 VAL B CA 1
ATOM 2022 C C . VAL B 1 131 ? -0.443 -5.898 -4.773 1 98.88 131 VAL B C 1
ATOM 2024 O O . VAL B 1 131 ? -0.139 -5.09 -5.652 1 98.88 131 VAL B O 1
ATOM 2027 N N . LEU B 1 132 ? -0.405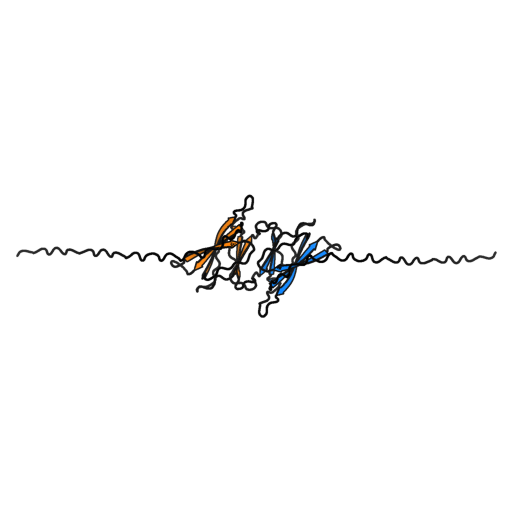 -5.625 -3.545 1 98.75 132 LEU B N 1
ATOM 2028 C CA . LEU B 1 132 ? 0.226 -4.434 -2.992 1 98.75 132 LEU B CA 1
ATOM 2029 C C . LEU B 1 132 ? 1.453 -4.801 -2.164 1 98.75 132 LEU B C 1
ATOM 2031 O O . LEU B 1 132 ? 1.38 -5.664 -1.287 1 98.75 132 LEU B O 1
ATOM 2035 N N . CYS B 1 133 ? 2.568 -4.164 -2.488 1 98.75 133 CYS B N 1
ATOM 2036 C CA . CYS B 1 133 ? 3.791 -4.352 -1.717 1 98.75 133 CYS B CA 1
ATOM 2037 C C . CYS B 1 133 ? 4.238 -3.039 -1.08 1 98.75 133 CYS B C 1
ATOM 2039 O O . CYS B 1 133 ? 4.082 -1.971 -1.674 1 98.75 133 CYS B O 1
ATOM 2041 N N . ARG B 1 134 ? 4.82 -3.168 0.066 1 98.56 134 ARG B N 1
ATOM 2042 C CA . ARG B 1 134 ? 5.223 -1.984 0.816 1 98.56 134 ARG B CA 1
ATOM 2043 C C . ARG B 1 134 ? 6.379 -2.303 1.761 1 98.56 134 ARG B C 1
ATOM 2045 O O . ARG B 1 134 ? 6.613 -3.467 2.094 1 98.56 134 ARG B O 1
ATOM 2052 N N . VAL B 1 135 ? 7.094 -1.239 2.129 1 98.25 135 VAL B N 1
ATOM 2053 C CA . VAL B 1 135 ? 8.094 -1.346 3.184 1 98.25 135 VAL B CA 1
ATOM 2054 C C . VAL B 1 135 ? 7.434 -1.161 4.547 1 98.25 135 VAL B C 1
ATOM 2056 O O . VAL B 1 135 ? 6.582 -0.285 4.715 1 98.25 135 VAL B O 1
ATOM 2059 N N . GLU B 1 136 ? 7.723 -2.037 5.445 1 96.75 136 GLU B N 1
ATOM 2060 C CA . GLU B 1 136 ? 7.199 -1.957 6.809 1 96.75 136 GLU B CA 1
ATOM 2061 C C . GLU B 1 136 ? 8.328 -1.88 7.828 1 96.75 136 GLU B C 1
ATOM 2063 O O . GLU B 1 136 ? 9.508 -1.918 7.461 1 96.75 136 GLU B O 1
ATOM 2068 N N . GLU B 1 137 ? 8 -1.691 9.195 1 91.25 137 GLU B N 1
ATOM 2069 C CA . GLU B 1 137 ? 8.984 -1.559 10.258 1 91.25 137 GLU B CA 1
ATOM 2070 C C . GLU B 1 137 ? 9.641 -2.902 10.578 1 91.25 137 GLU B C 1
ATOM 2072 O O . GLU B 1 137 ? 9.016 -3.953 10.43 1 91.25 137 GLU B O 1
#

Radius of gyration: 31.99 Å; Cα contacts (8 Å, |Δi|>4): 585; chains: 2; bounding box: 50×160×83 Å